Protein AF-A0A9P7UML4-F1 (afdb_monomer)

Mean predicted aligned error: 12.9 Å

Organism: NCBI:txid181124

pLDDT: mean 72.91, std 17.57, range [35.38, 96.38]

Foldseek 3Di:
DDDDDDDDDDDDDDDDDDDPDPPPPDDPPPPPPPPPPPPPPDPQDDLVVCLVVVPCPVRADVVCLVPPPVSVVSLLVSLVVLVVCVVVCVVPPDDAFWKKKFALDDDPPPDDPPPQDPLVVQRIWMKGFHAWDDDPAFTKTWIFTQDRHVRGDDPDPPPTQTKMKTWFASSNHDDPDPVPPPPDDDPPRCPPGSVNVQVVVQVVQVVCPPDDWHKNGWTWIAGPPPRDIIIITITGDD

Sequence (238 aa):
MALSFPRSVVNSSRAGIPQASAIARRPPNVFITPSLTTPSLSEPQTDQHIILTRKRHSDFNPHAIQNDHRHAGQFLRWKEWNLKNQSMLKTKMIKTGDILVAGAATDIAYTHTAQASTLLDSRIFKIQLLDPLDSPDCLGFRCRLISIGDTVLPHTPSATSKFIVKLYDDRFFPSPSLDQGSIWYKPGDNHSSAEDYIRSELVAYNQQQRGRSRCHGAFKFVLSRNGHWLNGLLVEEA

Solvent-accessible surface area (backbone atoms only — not comparable to full-atom values): 14955 Å² total; per-residue (Å²): 140,83,88,85,79,86,87,83,79,86,84,90,78,79,92,76,81,81,77,84,74,77,78,74,76,71,73,80,80,75,74,76,70,76,76,81,69,73,77,74,84,68,79,83,74,54,70,69,54,53,67,69,68,66,57,58,84,79,77,58,46,70,68,49,42,75,75,31,72,67,51,32,51,50,51,51,54,51,35,52,52,29,53,79,41,32,72,66,46,54,73,69,72,64,55,69,68,43,43,35,34,36,48,73,66,75,88,80,76,74,68,82,56,99,77,68,52,77,72,63,75,39,53,29,35,30,34,32,33,52,48,80,42,98,46,99,85,42,54,28,24,37,29,38,72,43,25,52,60,90,48,71,52,80,94,45,91,88,70,55,68,55,29,32,36,38,38,34,46,60,54,77,48,83,65,80,69,76,82,61,81,63,87,65,83,55,97,81,65,81,77,70,41,3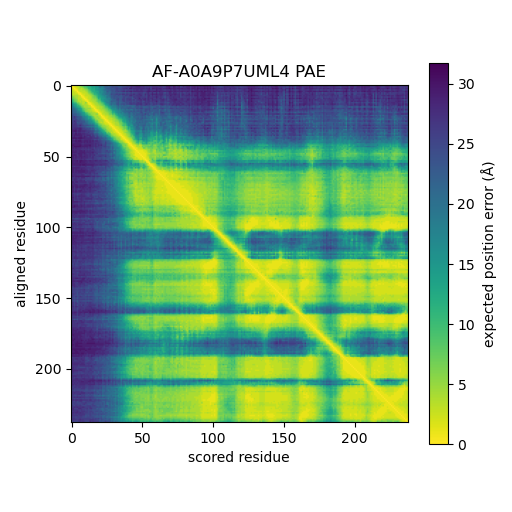6,64,53,52,50,52,55,50,52,50,54,54,68,72,45,81,77,94,60,55,50,69,76,47,78,43,45,30,29,32,70,91,78,66,50,76,35,37,30,38,40,28,42,61,116

Structure (mmCIF, N/CA/C/O backbone):
data_AF-A0A9P7UML4-F1
#
_entry.id   AF-A0A9P7UML4-F1
#
loop_
_atom_site.group_PDB
_atom_site.id
_atom_site.type_symbol
_atom_site.label_atom_id
_atom_site.label_alt_id
_atom_site.label_comp_id
_atom_site.label_asym_id
_atom_site.label_entity_id
_atom_site.label_seq_id
_atom_site.pdbx_PDB_ins_code
_atom_site.Cartn_x
_atom_site.Cartn_y
_atom_site.Cartn_z
_atom_site.occupancy
_atom_site.B_iso_or_equiv
_atom_site.auth_seq_id
_atom_site.auth_comp_id
_atom_site.auth_asym_id
_atom_site.auth_atom_id
_atom_site.pdbx_PDB_model_num
ATOM 1 N N . MET A 1 1 ? -3.414 -13.534 69.263 1.00 44.75 1 MET A N 1
ATOM 2 C CA . MET A 1 1 ? -4.614 -14.086 68.599 1.00 44.75 1 MET A CA 1
ATOM 3 C C . MET A 1 1 ? -4.143 -15.043 67.521 1.00 44.75 1 MET A C 1
ATOM 5 O O . MET A 1 1 ? -3.580 -14.591 66.535 1.00 44.75 1 MET A O 1
ATOM 9 N N . ALA A 1 2 ? -4.261 -16.346 67.765 1.00 37.59 2 ALA A N 1
ATOM 10 C CA . ALA A 1 2 ? -3.847 -17.399 66.843 1.00 37.59 2 ALA A CA 1
ATOM 11 C C . ALA A 1 2 ? -5.110 -18.077 66.304 1.00 37.59 2 ALA A C 1
ATOM 13 O O . ALA A 1 2 ? -5.927 -18.551 67.091 1.00 37.59 2 ALA A O 1
ATOM 14 N N . LEU A 1 3 ? -5.292 -18.067 64.983 1.00 48.06 3 LEU A N 1
ATOM 15 C CA . LEU A 1 3 ? -6.421 -18.714 64.319 1.00 48.06 3 LEU A CA 1
ATOM 16 C C . LEU A 1 3 ? -5.974 -20.079 63.797 1.00 48.06 3 LEU A C 1
ATOM 18 O O . LEU A 1 3 ? -5.133 -20.179 62.905 1.00 48.06 3 LEU A O 1
ATOM 22 N N . SER A 1 4 ? -6.535 -21.127 64.393 1.00 44.25 4 SER A N 1
ATOM 23 C CA . SER A 1 4 ? -6.429 -22.510 63.942 1.00 44.25 4 SER A CA 1
ATOM 24 C C . SER A 1 4 ? -7.482 -22.796 62.868 1.00 44.25 4 SER A C 1
ATOM 26 O O . SER A 1 4 ? -8.647 -22.442 63.051 1.00 44.25 4 SER A O 1
ATOM 28 N N . PHE A 1 5 ? -7.105 -23.504 61.807 1.00 49.72 5 PHE A N 1
ATOM 29 C CA . PHE A 1 5 ? -8.026 -24.035 60.797 1.00 49.72 5 PHE A CA 1
ATOM 30 C C . PHE A 1 5 ? -8.104 -25.564 60.911 1.00 49.72 5 PHE A C 1
ATOM 32 O O . PHE A 1 5 ? -7.061 -26.202 61.091 1.00 49.72 5 PHE A O 1
ATOM 39 N N . PRO A 1 6 ? -9.292 -26.182 60.778 1.00 63.69 6 PRO A N 1
ATOM 40 C CA . PRO A 1 6 ? -9.405 -27.631 60.766 1.00 63.69 6 PRO A CA 1
ATOM 41 C C . PRO A 1 6 ? -9.082 -28.207 59.381 1.00 63.69 6 PRO A C 1
ATOM 43 O O . PRO A 1 6 ? -9.516 -27.705 58.343 1.00 63.69 6 PRO A O 1
ATOM 46 N N . ARG A 1 7 ? -8.329 -29.311 59.391 1.00 51.59 7 ARG A N 1
ATOM 47 C CA . ARG A 1 7 ? -8.132 -30.219 58.256 1.00 51.59 7 ARG A CA 1
ATOM 48 C C . ARG A 1 7 ? -9.438 -30.960 57.967 1.00 51.59 7 ARG A C 1
ATOM 50 O O . ARG A 1 7 ? -9.978 -31.595 58.867 1.00 51.59 7 ARG A O 1
ATOM 57 N N . SER A 1 8 ? -9.885 -30.938 56.712 1.00 51.12 8 SER A N 1
ATOM 58 C CA . SER A 1 8 ? -10.915 -31.853 56.214 1.00 51.12 8 SER A CA 1
ATOM 59 C C . SER A 1 8 ? -10.280 -32.982 55.406 1.00 51.12 8 SER A C 1
ATOM 61 O O . SER A 1 8 ? -9.333 -32.781 54.644 1.00 51.12 8 SER A O 1
ATOM 63 N N . VAL A 1 9 ? -10.801 -34.177 55.655 1.00 53.94 9 VAL A N 1
ATOM 64 C CA . VAL A 1 9 ? -10.328 -35.489 55.229 1.00 53.94 9 VAL A CA 1
ATOM 65 C C . VAL A 1 9 ? -11.042 -35.900 53.939 1.00 53.94 9 VAL A C 1
ATOM 67 O O . VAL A 1 9 ? -12.253 -35.765 53.821 1.00 53.94 9 VAL A O 1
ATOM 70 N N . VAL A 1 10 ? -10.235 -36.392 52.996 1.00 53.31 10 VAL A N 1
ATOM 71 C CA . VAL A 1 10 ? -10.467 -37.439 51.983 1.00 53.31 10 VAL A CA 1
ATOM 72 C C . VAL A 1 10 ? -11.918 -37.754 51.594 1.00 53.31 10 VAL A C 1
ATOM 74 O O . VAL A 1 10 ? -12.676 -38.310 52.379 1.00 53.31 10 VAL A O 1
ATOM 77 N N . ASN A 1 11 ? -12.204 -37.637 50.294 1.00 43.88 11 ASN A N 1
ATOM 78 C CA . ASN A 1 11 ? -13.029 -38.632 49.612 1.00 43.88 11 ASN A CA 1
ATOM 79 C C . ASN A 1 11 ? -12.391 -39.024 48.275 1.00 43.88 11 ASN A C 1
ATOM 81 O O . ASN A 1 11 ? -12.415 -38.283 47.296 1.00 43.88 11 ASN A O 1
ATOM 85 N N . SER A 1 12 ? -11.798 -40.220 48.274 1.00 51.25 12 SER A N 1
ATOM 86 C CA . SER A 1 12 ? -11.455 -40.970 47.071 1.00 51.25 12 SER A CA 1
ATOM 87 C C . SER A 1 12 ? -12.729 -41.595 46.522 1.00 51.25 12 SER A C 1
ATOM 89 O O . SER A 1 12 ? -13.403 -42.352 47.218 1.00 51.25 12 SER A O 1
ATOM 91 N N . SER A 1 13 ? -13.066 -41.311 45.270 1.00 50.41 13 SER A N 1
ATOM 92 C CA . SER A 1 13 ? -14.113 -42.039 44.559 1.00 50.41 13 SER A CA 1
ATOM 93 C C . SER A 1 13 ? -13.718 -42.260 43.105 1.00 50.41 13 SER A C 1
ATOM 95 O O . SER A 1 13 ? -13.841 -41.390 42.256 1.00 50.41 13 SER A O 1
ATOM 97 N N . ARG A 1 14 ? -13.264 -43.499 42.900 1.00 49.06 14 ARG A N 1
ATOM 98 C CA . ARG A 1 14 ? -13.671 -44.428 41.843 1.00 49.06 14 ARG A CA 1
ATOM 99 C C . ARG A 1 14 ? -13.289 -44.085 40.398 1.00 49.06 14 ARG A C 1
ATOM 101 O O . ARG A 1 14 ? -13.894 -43.262 39.724 1.00 49.06 14 ARG A O 1
ATOM 108 N N . ALA A 1 15 ? -12.327 -44.879 39.932 1.00 50.97 15 ALA A N 1
ATOM 109 C CA . ALA A 1 15 ? -11.961 -45.110 38.547 1.00 50.97 15 ALA A CA 1
ATOM 110 C C . ALA A 1 15 ? -13.190 -45.333 37.645 1.00 50.97 15 ALA A C 1
ATOM 112 O O . ALA A 1 15 ? -13.907 -46.326 37.781 1.00 50.97 15 ALA A O 1
ATOM 113 N N . GLY A 1 16 ? -13.391 -44.405 36.710 1.00 50.03 16 GLY A N 1
ATOM 114 C CA . GLY A 1 16 ? -14.195 -44.596 35.512 1.00 50.03 16 GLY A CA 1
ATOM 115 C C . GLY A 1 16 ? -13.287 -45.056 34.376 1.00 50.03 16 GLY A C 1
ATOM 116 O O . GLY A 1 16 ? -12.333 -44.372 34.016 1.00 50.03 16 GLY A O 1
ATOM 117 N N . ILE A 1 17 ? -13.574 -46.242 33.855 1.00 58.00 17 ILE A N 1
ATOM 118 C CA . ILE A 1 17 ? -12.939 -46.851 32.686 1.00 58.00 17 ILE A CA 1
ATOM 119 C C . ILE A 1 17 ? -13.136 -45.914 31.478 1.00 58.00 17 ILE A C 1
ATOM 121 O O . ILE A 1 17 ? -14.282 -45.560 31.194 1.00 58.00 17 ILE A O 1
ATOM 125 N N . PRO A 1 18 ? -12.084 -45.515 30.741 1.00 56.22 18 PRO A N 1
ATOM 126 C CA . PRO A 1 18 ? -12.272 -44.795 29.490 1.00 56.22 18 PRO A CA 1
ATOM 127 C C . PRO A 1 18 ? -12.901 -45.737 28.457 1.00 56.22 18 PRO A C 1
ATOM 129 O O . PRO A 1 18 ? -12.317 -46.756 28.086 1.00 56.22 18 PRO A O 1
ATOM 132 N N . GLN A 1 19 ? -14.108 -45.401 27.997 1.00 50.47 19 GLN A N 1
ATOM 133 C CA . GLN A 1 19 ? -14.689 -46.006 26.802 1.00 50.47 19 GLN A CA 1
ATOM 134 C C . GLN A 1 19 ? -13.743 -45.771 25.623 1.00 50.47 19 GLN A C 1
ATOM 136 O O . GLN A 1 19 ? -13.345 -44.641 25.338 1.00 50.47 19 GLN A O 1
ATOM 141 N N . ALA A 1 20 ? -13.388 -46.860 24.945 1.00 48.69 20 ALA A N 1
ATOM 142 C CA . ALA A 1 20 ? -12.654 -46.846 23.696 1.00 48.69 20 ALA A CA 1
ATOM 143 C C . ALA A 1 20 ? -13.502 -46.152 22.620 1.00 48.69 20 ALA A C 1
ATOM 145 O O . ALA A 1 20 ? -14.348 -46.769 21.973 1.00 48.69 20 ALA A O 1
ATOM 146 N N . SER A 1 21 ? -13.280 -44.852 22.444 1.00 53.59 21 SER A N 1
ATOM 147 C CA . SER A 1 21 ? -13.774 -44.106 21.294 1.00 53.59 21 SER A CA 1
ATOM 148 C C . SER A 1 21 ? -13.212 -44.746 20.031 1.00 53.59 21 SER A C 1
ATOM 150 O O . SER A 1 21 ? -11.996 -44.817 19.843 1.00 53.59 21 SER A O 1
ATOM 152 N N . ALA A 1 22 ? -14.110 -45.231 19.178 1.00 48.84 22 ALA A N 1
ATOM 153 C CA . ALA A 1 22 ? -13.788 -45.751 17.864 1.00 48.84 22 ALA A CA 1
ATOM 154 C C . ALA A 1 22 ? -12.895 -44.748 17.120 1.00 48.84 22 ALA A C 1
ATOM 156 O O . ALA A 1 22 ? -13.298 -43.618 16.835 1.00 48.84 22 ALA A O 1
ATOM 157 N N . ILE A 1 23 ? -11.667 -45.171 16.820 1.00 47.94 23 ILE A N 1
ATOM 158 C CA . ILE A 1 23 ? -10.750 -44.454 15.940 1.00 47.94 23 ILE A CA 1
ATOM 159 C C . ILE A 1 23 ? -11.391 -44.489 14.553 1.00 47.94 23 ILE A C 1
ATOM 161 O O . ILE A 1 23 ? -11.212 -45.437 13.787 1.00 47.94 23 ILE A O 1
ATOM 165 N N . ALA A 1 24 ? -12.185 -43.464 14.248 1.00 53.28 24 ALA A N 1
ATOM 166 C CA . ALA A 1 24 ? -12.602 -43.164 12.895 1.00 53.28 24 ALA A CA 1
ATOM 167 C C . ALA A 1 24 ? -11.321 -42.950 12.086 1.00 53.28 24 ALA A C 1
ATOM 169 O O . ALA A 1 24 ? -10.637 -41.933 12.225 1.00 53.28 24 ALA A O 1
ATOM 170 N N . ARG A 1 25 ? -10.950 -43.961 11.294 1.00 51.25 25 ARG A N 1
ATOM 171 C CA . ARG A 1 25 ? -9.865 -43.873 10.321 1.00 51.25 25 ARG A CA 1
ATOM 172 C C . ARG A 1 25 ? -10.206 -42.710 9.398 1.00 51.25 25 ARG A C 1
ATOM 174 O O . ARG A 1 25 ? -11.082 -42.836 8.546 1.00 51.25 25 ARG A O 1
ATOM 181 N N . ARG A 1 26 ? -9.554 -41.562 9.607 1.00 50.09 26 ARG A N 1
ATOM 182 C CA . ARG A 1 26 ? -9.590 -40.465 8.642 1.00 50.09 26 ARG A CA 1
ATOM 183 C C . ARG A 1 26 ? -9.181 -41.056 7.289 1.00 50.09 26 ARG A C 1
ATOM 185 O O . ARG A 1 26 ? -8.180 -41.780 7.253 1.00 50.09 26 ARG A O 1
ATOM 192 N N . PRO A 1 27 ? -9.930 -40.795 6.204 1.00 59.28 27 PRO A N 1
ATOM 193 C CA . PRO A 1 27 ? -9.449 -41.140 4.878 1.00 59.28 27 PRO A CA 1
ATOM 194 C C . PRO A 1 27 ? -8.063 -40.504 4.703 1.00 59.28 27 PRO A C 1
ATOM 196 O O . PRO A 1 27 ? -7.831 -39.415 5.244 1.00 59.28 27 PRO A O 1
ATOM 199 N N . PRO A 1 28 ? -7.119 -41.175 4.023 1.00 56.03 28 PRO A N 1
ATOM 200 C CA . PRO A 1 28 ? -5.837 -40.567 3.721 1.00 56.03 28 PRO A CA 1
ATOM 201 C C . PRO A 1 28 ? -6.122 -39.226 3.050 1.00 56.03 28 PRO A C 1
ATOM 203 O O . PRO A 1 28 ? -6.808 -39.175 2.029 1.00 56.03 28 PRO A O 1
ATOM 206 N N . ASN A 1 29 ? -5.644 -38.139 3.663 1.00 43.72 29 ASN A N 1
ATOM 207 C CA . ASN A 1 29 ? -5.569 -36.852 2.994 1.00 43.72 29 ASN A CA 1
ATOM 208 C C . ASN A 1 29 ? -4.682 -37.083 1.773 1.00 43.72 29 ASN A C 1
ATOM 210 O O . ASN A 1 29 ? -3.455 -37.078 1.875 1.00 43.72 29 ASN A O 1
ATOM 214 N N . VAL A 1 30 ? -5.311 -37.334 0.628 1.00 43.59 30 VAL A N 1
ATOM 215 C CA . VAL A 1 30 ? -4.681 -37.19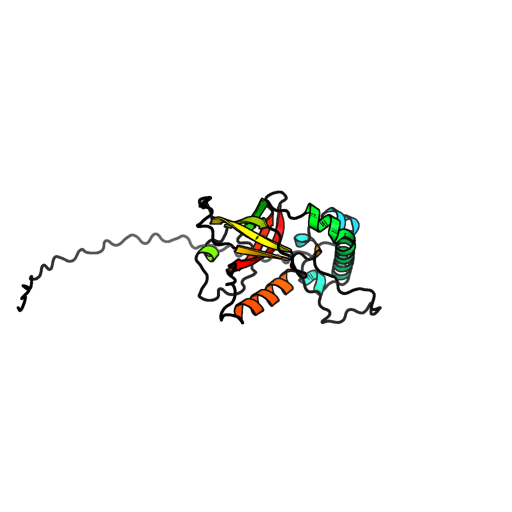0 -0.673 1.00 43.59 30 VAL A CA 1
ATOM 216 C C . VAL A 1 30 ? -4.439 -35.695 -0.794 1.00 43.59 30 VAL A C 1
ATOM 218 O O . VAL A 1 30 ? -5.295 -34.938 -1.244 1.00 43.59 30 VAL A O 1
ATOM 221 N N . PHE A 1 31 ? -3.294 -35.251 -0.278 1.00 40.69 31 PHE A N 1
ATOM 222 C CA . PHE A 1 31 ? -2.744 -33.962 -0.637 1.00 40.69 31 PHE A CA 1
ATOM 223 C C . PHE A 1 31 ? -2.482 -34.052 -2.134 1.00 40.69 31 PHE A C 1
ATOM 225 O O . PHE A 1 31 ? -1.473 -34.594 -2.574 1.00 40.69 31 PHE A O 1
ATOM 232 N N . ILE A 1 32 ? -3.449 -33.579 -2.919 1.00 38.34 32 ILE A N 1
ATOM 233 C CA . ILE A 1 32 ? -3.204 -33.167 -4.289 1.00 38.34 32 ILE A CA 1
ATOM 234 C C . ILE A 1 32 ? -2.232 -32.008 -4.134 1.00 38.34 32 ILE A C 1
ATOM 236 O O . ILE A 1 32 ? -2.639 -30.883 -3.854 1.00 38.34 32 ILE A O 1
ATOM 240 N N . THR A 1 33 ? -0.937 -32.304 -4.194 1.00 39.97 33 THR A N 1
ATOM 241 C CA . THR A 1 33 ? 0.094 -31.291 -4.353 1.00 39.97 33 THR A CA 1
ATOM 242 C C . THR A 1 33 ? -0.265 -30.593 -5.659 1.00 39.97 33 THR A C 1
ATOM 244 O O . THR A 1 33 ? -0.211 -31.253 -6.702 1.00 39.97 33 THR A O 1
ATOM 247 N N . PRO A 1 34 ? -0.717 -29.324 -5.651 1.00 38.31 34 PRO A N 1
ATOM 248 C CA . PRO A 1 34 ? -0.911 -28.619 -6.901 1.00 38.31 34 PRO A CA 1
ATOM 249 C C . PRO A 1 34 ? 0.448 -28.637 -7.588 1.00 38.31 34 PRO A C 1
ATOM 251 O O . PRO A 1 34 ? 1.437 -28.149 -7.038 1.00 38.31 34 PRO A O 1
ATOM 254 N N . SER A 1 35 ? 0.521 -29.288 -8.746 1.00 35.38 35 SER A N 1
ATOM 255 C CA . SER A 1 35 ? 1.695 -29.218 -9.595 1.00 35.38 35 SER A CA 1
ATOM 256 C C . SER A 1 35 ? 1.956 -27.737 -9.830 1.00 35.38 35 SER A C 1
ATOM 258 O O . SER A 1 35 ? 1.126 -27.059 -10.446 1.00 35.38 35 SER A O 1
ATOM 260 N N . LEU A 1 36 ? 3.061 -27.237 -9.264 1.00 39.16 36 LEU A N 1
ATOM 261 C CA . LEU A 1 36 ? 3.606 -25.903 -9.490 1.00 39.16 36 LEU A CA 1
ATOM 262 C C . LEU A 1 36 ? 3.910 -25.808 -10.982 1.00 39.16 36 LEU A C 1
ATOM 264 O O . LEU A 1 36 ? 5.010 -26.089 -11.443 1.00 39.16 36 LEU A O 1
ATOM 268 N N . THR A 1 37 ? 2.868 -25.511 -11.746 1.00 40.16 37 THR A N 1
ATOM 269 C CA . THR A 1 37 ? 2.960 -25.285 -13.174 1.00 40.16 37 THR A CA 1
ATOM 270 C C . THR A 1 37 ? 3.648 -23.944 -13.259 1.00 40.16 37 THR A C 1
ATOM 272 O O . THR A 1 37 ? 3.060 -22.932 -12.873 1.00 40.16 37 THR A O 1
ATOM 275 N N . THR A 1 38 ? 4.926 -23.953 -13.632 1.00 47.81 38 THR A N 1
ATOM 276 C CA . THR A 1 38 ? 5.699 -22.732 -13.825 1.00 47.81 38 THR A CA 1
ATOM 277 C C . THR A 1 38 ? 4.851 -21.821 -14.707 1.00 47.81 38 THR A C 1
ATOM 279 O O . THR A 1 38 ? 4.495 -22.252 -15.808 1.00 47.81 38 THR A O 1
ATOM 282 N N . PRO A 1 39 ? 4.429 -20.635 -14.231 1.00 51.19 39 PRO A N 1
ATOM 283 C CA . PRO A 1 39 ? 3.584 -19.767 -15.031 1.00 51.19 39 PRO A CA 1
ATOM 284 C C . PRO A 1 39 ? 4.347 -19.489 -16.321 1.00 51.19 39 PRO A C 1
ATOM 286 O O . PRO A 1 39 ? 5.453 -18.946 -16.277 1.00 51.19 39 PRO A O 1
ATOM 289 N N . SER A 1 40 ? 3.812 -19.948 -17.457 1.00 53.81 40 SER A N 1
ATOM 290 C CA . SER A 1 40 ? 4.432 -19.678 -18.748 1.00 53.81 40 SER A CA 1
ATOM 291 C C . SER A 1 40 ? 4.538 -18.165 -18.868 1.00 53.81 40 SER A C 1
ATOM 293 O O . SER A 1 40 ? 3.510 -17.492 -18.749 1.00 53.81 40 SER A O 1
ATOM 295 N N . LEU A 1 41 ? 5.749 -17.630 -19.049 1.00 61.28 41 LEU A N 1
ATOM 296 C CA . LEU A 1 41 ? 5.919 -16.206 -19.319 1.00 61.28 41 LEU A 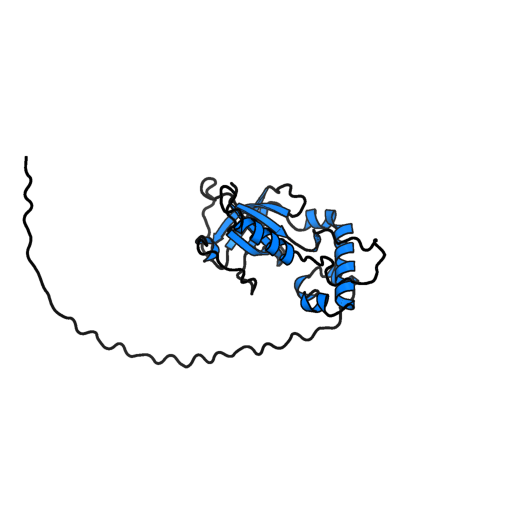CA 1
ATOM 297 C C . LEU A 1 41 ? 5.117 -15.889 -20.583 1.00 61.28 41 LEU A C 1
ATOM 299 O O . LEU A 1 41 ? 5.505 -16.281 -21.682 1.00 61.28 41 LEU A O 1
ATOM 303 N N . SER A 1 42 ? 3.970 -15.237 -20.417 1.00 66.12 42 SER A N 1
ATOM 304 C CA . SER A 1 42 ? 3.210 -14.689 -21.531 1.00 66.12 42 SER A CA 1
ATOM 305 C C . SER A 1 42 ? 4.067 -13.654 -22.253 1.00 66.12 42 SER A C 1
ATOM 307 O O . SER A 1 42 ? 4.917 -13.010 -21.634 1.00 66.12 42 SER A O 1
ATOM 309 N N . GLU A 1 43 ? 3.843 -13.480 -23.555 1.00 71.19 43 GLU A N 1
ATOM 310 C CA . GLU A 1 43 ? 4.509 -12.408 -24.290 1.00 71.19 43 GLU A CA 1
ATOM 311 C C . GLU A 1 43 ? 4.267 -11.044 -23.616 1.00 71.19 43 GLU A C 1
ATOM 313 O O . GLU A 1 43 ? 3.165 -10.803 -23.104 1.00 71.19 43 GLU A O 1
ATOM 318 N N . PRO A 1 44 ? 5.274 -10.148 -23.610 1.00 66.31 44 PRO A N 1
ATOM 319 C CA . PRO A 1 44 ? 5.127 -8.827 -23.020 1.00 66.31 44 PRO A CA 1
ATOM 320 C C . PRO A 1 44 ? 3.982 -8.068 -23.704 1.00 66.31 44 PRO A C 1
ATOM 322 O O . PRO A 1 44 ? 3.969 -7.911 -24.926 1.00 66.31 44 PRO A O 1
ATOM 325 N N . GLN A 1 45 ? 3.023 -7.572 -22.923 1.00 74.25 45 GLN A N 1
ATOM 326 C CA . GLN A 1 45 ? 1.930 -6.747 -23.443 1.00 74.25 45 GLN A CA 1
ATOM 327 C C . GLN A 1 45 ? 2.458 -5.406 -23.970 1.00 74.25 45 GLN A C 1
ATOM 329 O O . GLN A 1 45 ? 3.554 -4.981 -23.623 1.00 74.25 45 GLN A O 1
ATOM 334 N N . THR A 1 46 ? 1.691 -4.692 -24.795 1.00 81.25 46 THR A N 1
ATOM 335 C CA . THR A 1 46 ? 2.116 -3.360 -25.256 1.00 81.25 46 THR A CA 1
ATOM 336 C C . THR A 1 46 ? 2.119 -2.348 -24.107 1.00 81.25 46 THR A C 1
ATOM 338 O O . THR A 1 46 ? 1.269 -2.402 -23.216 1.00 81.25 46 THR A O 1
ATOM 341 N N . ASP A 1 47 ? 3.025 -1.365 -24.154 1.00 76.06 47 ASP A N 1
ATOM 342 C CA . ASP A 1 47 ? 3.119 -0.309 -23.133 1.00 76.06 47 ASP A CA 1
ATOM 343 C C . ASP A 1 47 ? 1.775 0.401 -22.914 1.00 76.06 47 ASP A C 1
ATOM 345 O O . ASP A 1 47 ? 1.375 0.676 -21.784 1.00 76.06 47 ASP A O 1
ATOM 349 N N . GLN A 1 48 ? 1.040 0.660 -23.999 1.00 77.94 48 GLN A N 1
ATOM 350 C CA . GLN A 1 48 ? -0.267 1.307 -23.937 1.00 77.94 48 GLN A CA 1
ATOM 351 C C . GLN A 1 48 ? -1.289 0.451 -23.187 1.00 77.94 48 GLN A C 1
ATOM 353 O O . GLN A 1 48 ? -2.067 0.988 -22.401 1.00 77.94 48 GLN A O 1
ATOM 358 N N . HIS A 1 49 ? -1.268 -0.869 -23.378 1.00 79.75 49 HIS A N 1
ATOM 359 C CA . HIS A 1 49 ? -2.132 -1.773 -22.631 1.00 79.75 49 HIS A CA 1
ATOM 360 C C . HIS A 1 49 ? -1.794 -1.742 -21.137 1.00 79.75 49 HIS A C 1
ATOM 362 O O . HIS A 1 49 ? -2.687 -1.519 -20.327 1.00 79.75 49 HIS A O 1
ATOM 368 N N . ILE A 1 50 ? -0.513 -1.847 -20.777 1.00 76.00 50 ILE A N 1
ATOM 369 C CA . ILE A 1 50 ? -0.037 -1.810 -19.384 1.00 76.00 50 ILE A CA 1
ATOM 370 C C . ILE A 1 50 ? -0.421 -0.489 -18.690 1.00 76.00 50 ILE A C 1
ATOM 372 O O . ILE A 1 50 ? -0.890 -0.466 -17.546 1.00 76.00 50 ILE A O 1
ATOM 376 N N . ILE A 1 51 ? -0.252 0.640 -19.386 1.00 75.56 51 ILE A N 1
ATOM 377 C CA . ILE A 1 51 ? -0.624 1.969 -18.879 1.00 75.56 51 ILE A CA 1
ATOM 378 C C . ILE A 1 51 ? -2.144 2.068 -18.651 1.00 75.56 51 ILE A C 1
ATOM 380 O O . ILE A 1 51 ? -2.588 2.680 -17.672 1.00 75.56 51 ILE A O 1
ATOM 384 N N . LEU A 1 52 ? -2.951 1.460 -19.527 1.00 74.50 52 LEU A N 1
ATOM 385 C CA . LEU A 1 52 ? -4.413 1.469 -19.430 1.00 74.50 52 LEU A CA 1
ATOM 386 C C . LEU A 1 52 ? -4.944 0.526 -18.344 1.00 74.50 52 LEU A C 1
ATOM 388 O O . LEU A 1 52 ? -5.827 0.927 -17.583 1.00 74.50 52 LEU A O 1
ATOM 392 N N . THR A 1 53 ? -4.424 -0.701 -18.248 1.00 70.38 53 THR A N 1
ATOM 393 C CA . THR A 1 53 ? -4.904 -1.710 -17.290 1.00 70.38 53 THR A CA 1
ATOM 394 C C . THR A 1 53 ? -4.504 -1.383 -15.863 1.00 70.38 53 THR A C 1
ATOM 396 O O . THR A 1 53 ? -5.276 -1.654 -14.942 1.00 70.38 53 THR A O 1
ATOM 399 N N . ARG A 1 54 ? -3.325 -0.776 -15.662 1.00 65.25 54 ARG A N 1
ATOM 400 C CA . ARG A 1 54 ? -2.795 -0.385 -14.344 1.00 65.25 54 ARG A CA 1
ATOM 401 C C . ARG A 1 54 ? -2.670 -1.562 -13.359 1.00 65.25 54 ARG A C 1
ATOM 403 O O . ARG A 1 54 ? -2.602 -1.331 -12.148 1.00 65.25 54 ARG A O 1
ATOM 410 N N . LYS A 1 55 ? -2.638 -2.812 -13.843 1.00 65.38 55 LYS A N 1
ATOM 411 C CA . LYS A 1 55 ? -2.613 -4.036 -13.023 1.00 65.38 55 LYS A CA 1
ATOM 412 C C . LYS A 1 55 ? -1.188 -4.571 -12.856 1.00 65.38 55 LYS A C 1
ATOM 414 O O . LYS A 1 55 ? -0.799 -5.583 -13.414 1.00 65.38 55 LYS A O 1
ATOM 419 N N . ARG A 1 56 ? -0.427 -3.932 -11.966 1.00 61.81 56 ARG A N 1
ATOM 420 C CA . ARG A 1 56 ? 0.975 -4.286 -11.664 1.00 61.81 56 ARG A CA 1
ATOM 421 C C . ARG A 1 56 ? 1.219 -5.780 -11.385 1.00 61.81 56 ARG A C 1
ATOM 423 O O . ARG A 1 56 ? 2.228 -6.316 -11.819 1.00 61.81 56 ARG A O 1
ATOM 430 N N . HIS A 1 57 ? 0.336 -6.435 -10.625 1.00 54.56 57 HIS A N 1
ATOM 431 C CA . HIS A 1 57 ? 0.621 -7.764 -10.064 1.00 54.56 57 HIS A CA 1
ATOM 432 C C . HIS A 1 57 ? 0.574 -8.915 -11.074 1.00 54.56 57 HIS A C 1
ATOM 434 O O . HIS A 1 57 ? 1.154 -9.958 -10.794 1.00 54.56 57 HIS A O 1
ATOM 440 N N . SER A 1 58 ? -0.110 -8.747 -12.209 1.00 56.91 58 SER A N 1
ATOM 441 C CA . SER A 1 58 ? -0.080 -9.728 -13.301 1.00 56.91 58 SER A CA 1
ATOM 442 C C . SER A 1 58 ? 1.043 -9.442 -14.289 1.00 56.91 58 SER A C 1
ATOM 444 O O . SER A 1 58 ? 1.634 -10.377 -14.819 1.00 56.91 58 SER A O 1
ATOM 446 N N . ASP A 1 59 ? 1.349 -8.162 -14.504 1.00 63.28 59 ASP A N 1
ATOM 447 C CA . ASP A 1 59 ? 2.118 -7.735 -15.674 1.00 63.28 59 ASP A CA 1
ATOM 448 C C . ASP A 1 59 ? 3.633 -7.677 -15.382 1.00 63.28 59 ASP A C 1
ATOM 450 O O . ASP A 1 59 ? 4.452 -7.795 -16.290 1.00 63.28 59 ASP A O 1
ATOM 454 N N . PHE A 1 60 ? 4.026 -7.544 -14.105 1.00 71.88 60 PHE A N 1
ATOM 455 C CA . PHE A 1 60 ? 5.420 -7.348 -13.690 1.00 71.88 60 PHE A CA 1
ATOM 456 C C . PHE A 1 60 ? 5.829 -8.280 -12.539 1.00 71.88 60 PHE A C 1
ATOM 458 O O . PHE A 1 60 ? 5.920 -7.877 -11.379 1.00 71.88 60 PHE A O 1
ATOM 465 N N . ASN A 1 61 ? 6.091 -9.548 -12.863 1.00 75.00 61 ASN A N 1
ATOM 466 C CA . ASN A 1 61 ? 6.677 -10.515 -11.928 1.00 75.00 61 ASN A CA 1
ATOM 467 C C . ASN A 1 61 ? 8.159 -10.160 -11.652 1.00 75.00 61 ASN A C 1
ATOM 469 O O . ASN A 1 61 ? 8.908 -10.025 -12.622 1.00 75.00 61 ASN A O 1
ATOM 473 N N . PRO A 1 62 ? 8.625 -10.076 -10.384 1.00 74.00 62 PRO A N 1
ATOM 474 C CA . PRO A 1 62 ? 10.033 -9.819 -10.058 1.00 74.00 62 PRO A CA 1
ATOM 475 C C . PRO A 1 62 ? 11.022 -10.712 -10.814 1.00 74.00 62 PRO A C 1
ATOM 477 O O . PRO A 1 62 ? 12.033 -10.226 -11.314 1.00 74.00 62 PRO A O 1
ATOM 480 N N . HIS A 1 63 ? 10.703 -11.998 -10.977 1.00 75.38 63 HIS A N 1
ATOM 481 C CA . HIS A 1 63 ? 11.537 -12.925 -11.739 1.00 75.38 63 HIS A CA 1
ATOM 482 C C . HIS A 1 63 ? 11.622 -12.542 -13.225 1.00 75.38 63 HIS A C 1
ATOM 484 O O . HIS A 1 63 ? 12.688 -12.643 -13.826 1.00 75.38 63 HIS A O 1
ATOM 490 N N . ALA A 1 64 ? 10.518 -12.093 -13.830 1.00 76.50 64 ALA A N 1
ATOM 491 C CA . ALA A 1 64 ? 10.505 -11.643 -15.222 1.00 76.50 64 ALA A CA 1
ATOM 492 C C . ALA A 1 64 ? 11.279 -10.327 -15.391 1.00 76.50 64 ALA A C 1
ATOM 494 O O . ALA A 1 64 ? 12.029 -10.185 -16.348 1.00 76.50 64 ALA A O 1
ATOM 495 N N . ILE A 1 65 ? 11.169 -9.400 -14.433 1.00 77.69 65 ILE A N 1
ATOM 496 C CA . ILE A 1 65 ? 11.948 -8.152 -14.429 1.00 77.69 65 ILE A CA 1
ATOM 497 C C . ILE A 1 65 ? 13.452 -8.447 -14.332 1.00 77.69 65 ILE A C 1
ATOM 499 O O . ILE A 1 65 ? 14.244 -7.806 -15.013 1.00 77.69 65 ILE A O 1
ATOM 503 N N . GLN A 1 66 ? 13.855 -9.410 -13.498 1.00 78.56 66 GLN A N 1
ATOM 504 C CA . GLN A 1 66 ? 15.269 -9.744 -13.297 1.00 78.56 66 GLN A CA 1
ATOM 505 C C . GLN A 1 66 ? 15.891 -10.491 -14.481 1.00 78.56 66 GLN A C 1
ATOM 507 O O . GLN A 1 66 ? 17.075 -10.309 -14.747 1.00 78.56 66 GLN A O 1
ATOM 512 N N . ASN A 1 67 ? 15.111 -11.322 -15.179 1.00 76.88 67 ASN A N 1
ATOM 513 C CA . ASN A 1 67 ? 15.641 -12.248 -16.183 1.00 76.88 67 ASN A CA 1
ATOM 514 C C . ASN A 1 67 ? 15.253 -11.913 -17.638 1.00 76.88 67 ASN A C 1
ATOM 516 O O . ASN A 1 67 ? 15.791 -12.533 -18.551 1.00 76.88 67 ASN A O 1
ATOM 520 N N . ASP A 1 68 ? 14.348 -10.958 -17.890 1.00 79.75 68 ASP A N 1
ATOM 521 C CA . ASP A 1 68 ? 13.977 -10.514 -19.243 1.00 79.75 68 ASP A CA 1
ATOM 522 C C . ASP A 1 68 ? 14.078 -8.986 -19.380 1.00 79.75 68 ASP A C 1
ATOM 524 O O . ASP A 1 68 ? 13.258 -8.219 -18.864 1.00 79.75 68 ASP A O 1
ATOM 528 N N . HIS A 1 69 ? 15.064 -8.535 -20.161 1.00 80.06 69 HIS A N 1
ATOM 529 C CA . HIS A 1 69 ? 15.307 -7.118 -20.437 1.00 80.06 69 HIS A CA 1
ATOM 530 C C . HIS A 1 69 ? 14.097 -6.389 -21.042 1.00 80.06 69 HIS A C 1
ATOM 532 O O . HIS A 1 69 ? 13.941 -5.184 -20.828 1.00 80.06 69 HIS A O 1
ATOM 538 N N . ARG A 1 70 ? 13.216 -7.083 -21.776 1.00 80.94 70 ARG A N 1
ATOM 539 C CA . ARG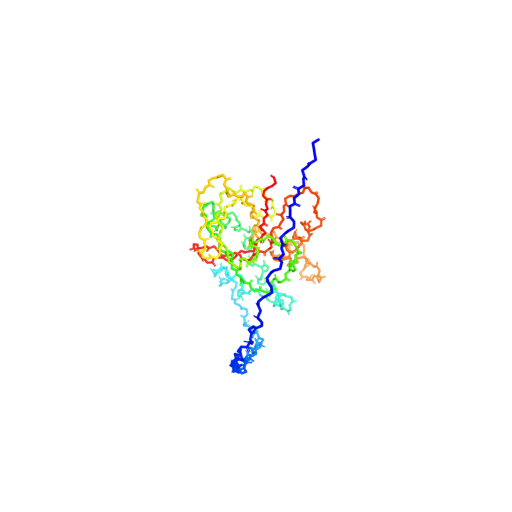 A 1 70 ? 12.005 -6.473 -22.349 1.00 80.94 70 ARG A CA 1
ATOM 540 C C . ARG A 1 70 ? 11.002 -6.131 -21.253 1.00 80.94 70 ARG A C 1
ATOM 542 O O . ARG A 1 70 ? 10.508 -5.005 -21.224 1.00 80.94 70 ARG A O 1
ATOM 549 N N . HIS A 1 71 ? 10.766 -7.062 -20.328 1.00 80.12 71 HIS A N 1
ATOM 550 C CA . HIS A 1 71 ? 9.903 -6.848 -19.165 1.00 80.12 71 HIS A CA 1
ATOM 551 C C . HIS A 1 71 ? 10.470 -5.758 -18.246 1.00 80.12 71 HIS A C 1
ATOM 553 O O . HIS A 1 71 ? 9.729 -4.877 -17.807 1.00 80.12 71 HIS A O 1
ATOM 559 N N . ALA A 1 72 ? 11.789 -5.747 -18.026 1.00 80.12 72 ALA A N 1
ATOM 560 C CA . ALA A 1 72 ? 12.458 -4.679 -17.285 1.00 80.12 72 ALA A CA 1
ATOM 561 C C . ALA A 1 72 ? 12.258 -3.304 -17.948 1.00 80.12 72 ALA A C 1
ATOM 563 O O . ALA A 1 72 ? 11.858 -2.344 -17.289 1.00 80.12 72 ALA A O 1
ATOM 564 N N . GLY A 1 73 ? 12.467 -3.206 -19.265 1.00 80.31 73 GLY A N 1
ATOM 565 C CA . GLY A 1 73 ? 12.267 -1.965 -20.015 1.00 80.31 73 GLY A CA 1
ATOM 566 C C . GLY A 1 73 ? 10.821 -1.460 -19.968 1.00 80.31 73 GLY A C 1
ATOM 567 O O . GLY A 1 73 ? 10.592 -0.264 -19.793 1.00 80.31 73 GLY A O 1
ATOM 568 N N . GLN A 1 74 ? 9.840 -2.360 -20.077 1.00 81.88 74 GLN A N 1
ATOM 569 C CA . GLN A 1 74 ? 8.421 -2.018 -19.933 1.00 81.88 74 GLN A CA 1
ATOM 570 C C . GLN A 1 74 ? 8.086 -1.512 -18.532 1.00 81.88 74 GLN A C 1
ATOM 572 O O . GLN A 1 74 ? 7.399 -0.500 -18.390 1.00 81.88 74 GLN A O 1
ATOM 577 N N . PHE A 1 75 ? 8.609 -2.173 -17.499 1.00 81.81 75 PHE A N 1
ATOM 578 C CA . PHE A 1 75 ? 8.428 -1.754 -16.114 1.00 81.81 75 PHE A CA 1
ATOM 579 C C . PHE A 1 75 ? 8.986 -0.349 -15.868 1.00 81.81 75 PHE A C 1
ATOM 581 O O . PHE A 1 75 ? 8.317 0.476 -15.246 1.00 81.81 75 PHE A O 1
ATOM 588 N N . LEU A 1 76 ? 10.173 -0.047 -16.403 1.00 81.06 76 LEU A N 1
ATOM 589 C CA . LEU A 1 76 ? 10.802 1.270 -16.278 1.00 81.06 76 LEU A CA 1
ATOM 590 C C . LEU A 1 76 ? 9.987 2.365 -16.975 1.00 81.06 76 LEU A C 1
ATOM 592 O O . LEU A 1 76 ? 9.696 3.386 -16.353 1.00 81.06 76 LEU A O 1
ATOM 596 N N . ARG A 1 77 ? 9.536 2.141 -18.217 1.00 83.75 77 ARG A N 1
ATOM 597 C CA . ARG A 1 77 ? 8.677 3.104 -18.936 1.00 83.75 77 ARG A CA 1
ATOM 598 C C . ARG A 1 77 ? 7.337 3.315 -18.235 1.00 83.75 77 ARG A C 1
ATOM 600 O O . ARG A 1 77 ? 6.860 4.444 -18.127 1.00 83.75 77 ARG A O 1
ATOM 607 N N . TRP A 1 78 ? 6.744 2.246 -17.703 1.00 84.62 78 TRP A N 1
ATOM 608 C CA . TRP A 1 78 ? 5.545 2.341 -16.875 1.00 84.62 78 TRP A CA 1
ATOM 609 C C . TRP A 1 78 ? 5.803 3.149 -15.594 1.00 84.62 78 TRP A C 1
ATOM 611 O O . TRP A 1 78 ? 5.012 4.035 -15.265 1.00 84.62 78 TRP A O 1
ATOM 621 N N . LYS A 1 79 ? 6.913 2.910 -14.883 1.00 82.56 79 LYS A N 1
ATOM 622 C CA . LYS A 1 79 ? 7.305 3.699 -13.701 1.00 82.56 79 LYS A CA 1
ATOM 623 C C . LYS A 1 79 ? 7.486 5.175 -14.041 1.00 82.56 79 LYS A C 1
ATOM 625 O O . LYS A 1 79 ? 6.937 6.025 -13.344 1.00 82.56 79 LYS A O 1
ATOM 630 N N . GLU A 1 80 ? 8.188 5.482 -15.127 1.00 83.19 80 GLU A N 1
ATOM 631 C CA . GLU A 1 80 ? 8.392 6.853 -15.597 1.00 83.19 80 GLU A CA 1
ATOM 632 C C . GLU A 1 80 ? 7.057 7.546 -15.910 1.00 83.19 80 GLU A C 1
ATOM 634 O O . GLU A 1 80 ? 6.821 8.678 -15.480 1.00 83.19 80 GLU A O 1
ATOM 639 N N . TRP A 1 81 ? 6.141 6.851 -16.595 1.00 84.75 81 TRP A N 1
ATOM 640 C CA . TRP A 1 81 ? 4.797 7.365 -16.844 1.00 84.75 81 TRP A CA 1
ATOM 641 C C . TRP A 1 81 ? 4.051 7.652 -15.535 1.00 84.75 81 TRP A C 1
ATOM 643 O O . TRP A 1 81 ? 3.464 8.725 -15.393 1.00 84.75 81 TRP A O 1
ATOM 653 N N . ASN A 1 82 ? 4.096 6.747 -14.551 1.00 82.94 82 ASN A N 1
ATOM 654 C CA . ASN A 1 82 ? 3.449 6.976 -13.255 1.00 82.94 82 ASN A CA 1
ATOM 655 C C . ASN A 1 82 ? 4.055 8.161 -12.506 1.00 82.94 82 ASN A C 1
ATOM 657 O O . ASN A 1 82 ? 3.303 8.938 -11.925 1.00 82.94 82 ASN A O 1
ATOM 661 N N . LEU A 1 83 ? 5.376 8.336 -12.561 1.00 82.00 83 LEU A N 1
ATOM 662 C CA . LEU A 1 83 ? 6.061 9.463 -11.935 1.00 82.00 83 LEU A CA 1
ATOM 663 C C . LEU A 1 83 ? 5.601 10.796 -12.543 1.00 82.00 83 LEU A C 1
ATOM 665 O O . LEU A 1 83 ? 5.214 11.706 -11.812 1.00 82.00 83 LEU A O 1
ATOM 669 N N . LYS A 1 84 ? 5.523 10.879 -13.879 1.00 84.62 84 LYS A N 1
ATOM 670 C CA . LYS A 1 84 ? 4.983 12.053 -14.594 1.00 84.62 84 LYS A CA 1
ATOM 671 C C . LYS A 1 84 ? 3.514 12.334 -14.255 1.00 84.62 84 LYS A C 1
ATOM 673 O O . LYS A 1 84 ? 3.070 13.474 -14.330 1.00 84.62 84 LYS A O 1
ATOM 678 N N . ASN A 1 85 ? 2.763 11.306 -13.862 1.00 82.75 85 ASN A N 1
ATOM 679 C CA . ASN A 1 85 ? 1.334 11.379 -13.554 1.00 82.75 85 ASN A CA 1
ATOM 680 C C . ASN A 1 85 ? 1.028 11.262 -12.046 1.00 82.75 85 ASN A C 1
ATOM 682 O O . ASN A 1 85 ? -0.129 11.067 -11.659 1.00 82.75 85 ASN A O 1
ATOM 686 N N . GLN A 1 86 ? 2.038 11.379 -11.177 1.00 81.38 86 GLN A N 1
ATOM 687 C CA . GLN A 1 86 ? 1.932 11.005 -9.765 1.00 81.38 86 GLN A CA 1
ATOM 688 C C . GLN A 1 86 ? 0.893 11.845 -9.010 1.00 81.38 86 GLN A C 1
ATOM 690 O O . GLN A 1 86 ? 0.144 11.304 -8.199 1.00 81.38 86 GLN A O 1
ATOM 695 N N . SER A 1 87 ? 0.794 13.147 -9.295 1.00 77.06 87 SER A N 1
ATOM 696 C CA . SER A 1 87 ? -0.191 14.048 -8.674 1.00 77.06 87 SER A CA 1
ATOM 697 C C . SER A 1 87 ? -1.633 13.632 -8.989 1.00 77.06 87 SER A C 1
ATOM 699 O O . SER A 1 87 ? -2.488 13.566 -8.098 1.00 77.06 87 SER A O 1
ATOM 701 N N . MET A 1 88 ? -1.896 13.265 -10.247 1.00 79.88 88 MET A N 1
ATOM 702 C CA . MET A 1 88 ? -3.190 12.744 -10.684 1.00 79.88 88 MET A CA 1
ATOM 703 C C . MET A 1 88 ? -3.495 11.389 -10.034 1.00 79.88 88 MET A C 1
ATOM 705 O O . MET A 1 88 ? -4.641 11.127 -9.668 1.00 79.88 88 MET A O 1
ATOM 709 N N . LEU A 1 89 ? -2.493 10.516 -9.906 1.00 78.31 89 LEU A N 1
ATOM 710 C CA . LEU A 1 89 ? -2.669 9.190 -9.317 1.00 78.31 89 LEU A CA 1
ATOM 711 C C . LEU A 1 89 ? -2.905 9.284 -7.804 1.00 78.31 89 LEU A C 1
ATOM 713 O O . LEU A 1 89 ? -3.918 8.780 -7.327 1.00 78.31 89 LEU A O 1
ATOM 717 N N . LYS A 1 90 ? -2.054 9.991 -7.051 1.00 73.69 90 LYS A N 1
ATOM 718 C CA . LYS A 1 90 ? -2.172 10.122 -5.586 1.00 73.69 90 LYS A CA 1
ATOM 719 C C . LYS A 1 90 ? -3.558 10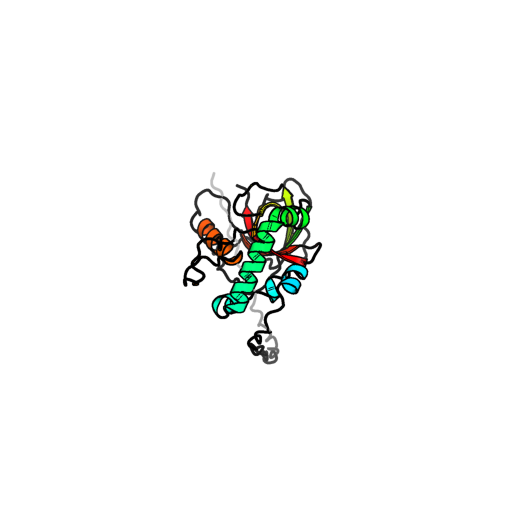.612 -5.163 1.00 73.69 90 LYS A C 1
ATOM 721 O O . LYS A 1 90 ? -4.204 9.978 -4.337 1.00 73.69 90 LYS A O 1
ATOM 726 N N . THR A 1 91 ? -4.059 11.672 -5.795 1.00 72.75 91 THR A N 1
ATOM 727 C CA . THR A 1 91 ? -5.365 12.270 -5.455 1.00 72.75 91 THR A CA 1
ATOM 728 C C . THR A 1 91 ? -6.566 11.393 -5.816 1.00 72.75 91 THR A C 1
ATOM 730 O O . THR A 1 91 ? -7.623 11.492 -5.188 1.00 72.75 91 THR A O 1
ATOM 733 N N . LYS A 1 92 ? -6.445 10.531 -6.832 1.00 79.38 92 LYS A N 1
ATOM 734 C CA . LYS A 1 92 ? -7.556 9.687 -7.301 1.00 79.38 92 LYS A CA 1
ATOM 735 C C . LYS A 1 92 ? -7.584 8.310 -6.651 1.00 79.38 92 LYS A C 1
ATOM 737 O O . LYS A 1 92 ? -8.651 7.701 -6.601 1.00 79.38 92 LYS A O 1
ATOM 742 N N . MET A 1 93 ? -6.440 7.809 -6.199 1.00 84.00 93 MET A N 1
ATOM 743 C CA . MET A 1 93 ? -6.297 6.401 -5.856 1.00 84.00 93 MET A CA 1
ATOM 744 C C . MET A 1 93 ? -6.703 6.057 -4.430 1.00 84.00 93 MET A C 1
ATOM 746 O O . MET A 1 93 ? -7.460 5.105 -4.253 1.00 84.00 93 MET A O 1
ATOM 750 N N . ILE A 1 94 ? -6.222 6.812 -3.444 1.00 90.94 94 ILE A N 1
ATOM 751 C CA . ILE A 1 94 ? -6.427 6.524 -2.022 1.00 90.94 94 ILE A CA 1
ATOM 752 C C . ILE A 1 94 ? -6.863 7.815 -1.340 1.00 90.94 94 ILE A C 1
ATOM 754 O O . ILE A 1 94 ? -6.243 8.858 -1.539 1.00 90.94 94 ILE A O 1
ATOM 758 N N . LYS A 1 95 ? -7.946 7.753 -0.567 1.00 93.25 95 LYS A N 1
ATOM 759 C CA . LYS A 1 95 ? -8.529 8.911 0.114 1.00 93.25 95 LYS A CA 1
ATOM 760 C C . LYS A 1 95 ? -8.872 8.582 1.562 1.00 93.25 95 LYS A C 1
ATOM 762 O O . LYS A 1 95 ? -9.144 7.433 1.904 1.00 93.25 95 LYS A O 1
ATOM 767 N N . THR A 1 96 ? -8.944 9.620 2.389 1.00 94.62 96 THR A N 1
ATOM 768 C CA . THR A 1 96 ? -9.618 9.564 3.690 1.00 94.62 96 THR A CA 1
ATOM 769 C C . THR A 1 96 ? -11.005 8.939 3.551 1.00 94.62 96 THR A C 1
ATOM 771 O O . THR A 1 96 ? -11.751 9.242 2.620 1.00 94.62 96 THR A O 1
ATOM 774 N N . GLY A 1 97 ? -11.340 8.050 4.480 1.00 95.19 97 GLY A N 1
ATOM 775 C CA . GLY A 1 97 ? -12.586 7.295 4.512 1.00 95.19 97 GLY A CA 1
ATOM 776 C C . GLY A 1 97 ? -12.541 5.971 3.751 1.00 95.19 97 GLY A C 1
ATOM 777 O O . GLY A 1 97 ? -13.414 5.133 3.993 1.00 95.19 97 GLY A O 1
ATOM 778 N N . ASP A 1 98 ? -11.541 5.745 2.890 1.00 96.38 98 ASP A N 1
ATOM 779 C CA . ASP A 1 98 ? -11.396 4.476 2.178 1.00 96.38 98 ASP A CA 1
ATOM 780 C C . ASP A 1 98 ? -11.152 3.309 3.155 1.00 96.38 98 ASP A C 1
ATOM 782 O O . ASP A 1 98 ? -10.522 3.460 4.204 1.00 96.38 98 ASP A O 1
ATOM 786 N N . ILE A 1 99 ? -11.656 2.125 2.791 1.00 96.31 99 ILE A N 1
ATOM 787 C CA . ILE A 1 99 ? -11.514 0.895 3.576 1.00 96.31 99 ILE A CA 1
ATOM 788 C C . ILE A 1 99 ? -10.518 -0.031 2.888 1.00 96.31 99 ILE A C 1
ATOM 790 O O . ILE A 1 99 ? -10.733 -0.452 1.744 1.00 96.31 99 ILE A O 1
ATOM 794 N N . LEU A 1 100 ? -9.470 -0.394 3.616 1.00 95.44 100 LEU A N 1
ATOM 795 C CA . LEU A 1 100 ? -8.511 -1.410 3.215 1.00 95.44 100 LEU A CA 1
ATOM 796 C C . LEU A 1 100 ? -8.861 -2.736 3.880 1.00 95.44 100 LEU A C 1
ATOM 798 O O . LEU A 1 100 ? -9.055 -2.803 5.094 1.00 95.44 100 LEU A O 1
ATOM 802 N N . VAL A 1 101 ? -8.911 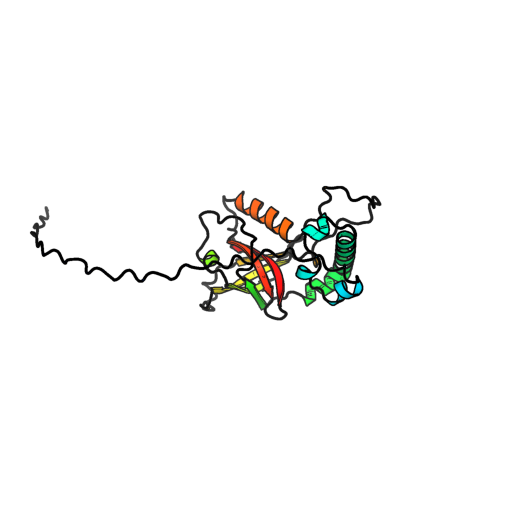-3.792 3.078 1.00 94.44 101 VAL A N 1
ATOM 803 C CA . VAL A 1 101 ? -9.020 -5.169 3.554 1.00 94.44 101 VAL A CA 1
ATOM 804 C C . VAL A 1 101 ? -7.628 -5.772 3.516 1.00 94.44 101 VAL A C 1
ATOM 806 O O . VAL A 1 101 ? -7.064 -5.947 2.438 1.00 94.44 101 VAL A O 1
ATOM 809 N N . ALA A 1 102 ? -7.064 -6.077 4.678 1.00 91.94 102 ALA A N 1
ATOM 810 C CA . ALA A 1 102 ? -5.922 -6.969 4.753 1.00 91.94 102 ALA A CA 1
ATOM 811 C C . ALA A 1 102 ? -6.440 -8.386 4.507 1.00 91.94 102 ALA A C 1
ATOM 813 O O . ALA A 1 102 ? -7.285 -8.881 5.254 1.00 91.94 102 ALA A O 1
ATOM 814 N N . GLY A 1 103 ? -5.984 -9.009 3.426 1.00 80.25 103 GLY A N 1
ATOM 815 C CA . GLY A 1 103 ? -6.246 -10.419 3.170 1.00 80.25 103 GLY A CA 1
ATOM 816 C C . GLY A 1 103 ? -5.067 -11.269 3.625 1.00 80.25 103 GLY A C 1
ATOM 817 O O . GLY A 1 103 ? -3.922 -10.818 3.574 1.00 80.25 103 GLY A O 1
ATOM 818 N N . ALA A 1 104 ? -5.329 -12.530 3.968 1.00 61.62 104 ALA A N 1
ATOM 819 C CA . ALA A 1 104 ? -4.290 -13.550 4.059 1.00 61.62 104 ALA A CA 1
ATOM 820 C C . ALA A 1 104 ? -3.837 -13.913 2.649 1.00 61.62 104 ALA A C 1
ATOM 822 O O . ALA A 1 104 ? -4.197 -14.951 2.105 1.00 61.62 104 ALA A O 1
ATOM 823 N N . ALA A 1 105 ? -3.100 -13.015 2.013 1.00 50.22 105 ALA A N 1
ATOM 824 C CA . ALA A 1 105 ? -2.560 -13.249 0.694 1.00 50.22 105 ALA A CA 1
ATOM 825 C C . ALA A 1 105 ? -1.056 -13.500 0.803 1.00 50.22 105 ALA A C 1
ATOM 827 O O . ALA A 1 105 ? -0.263 -12.567 0.880 1.00 50.22 105 ALA A O 1
ATOM 828 N N . THR A 1 106 ? -0.743 -14.800 0.766 1.00 47.06 106 THR A N 1
ATOM 829 C CA . THR A 1 106 ? 0.352 -15.432 0.008 1.00 47.06 106 THR A CA 1
ATOM 830 C C . THR A 1 106 ? 1.785 -14.996 0.323 1.00 47.06 106 THR A C 1
ATOM 832 O O . THR A 1 106 ? 2.205 -13.905 -0.046 1.00 47.06 106 THR A O 1
ATOM 835 N N . ASP A 1 107 ? 2.534 -15.925 0.924 1.00 46.69 107 ASP A N 1
ATOM 836 C CA . ASP A 1 107 ? 3.991 -16.138 0.838 1.00 46.69 107 ASP A CA 1
ATOM 837 C C . ASP A 1 107 ? 4.965 -15.007 1.161 1.00 46.69 107 ASP A C 1
ATOM 839 O O . ASP A 1 107 ? 6.174 -15.240 1.187 1.00 46.69 107 ASP A O 1
ATOM 843 N N . ILE A 1 108 ? 4.495 -13.830 1.565 1.00 49.97 108 ILE A N 1
ATOM 844 C CA . ILE A 1 108 ? 5.330 -12.883 2.305 1.00 49.97 108 ILE A CA 1
ATOM 845 C C . ILE A 1 108 ? 5.430 -13.392 3.756 1.00 49.97 108 ILE A C 1
ATOM 847 O O . ILE A 1 108 ? 4.975 -12.769 4.711 1.00 49.97 108 ILE A O 1
ATOM 851 N N . ALA A 1 109 ? 5.975 -14.598 3.916 1.00 41.50 109 ALA A N 1
ATOM 852 C CA . ALA A 1 109 ? 6.247 -15.247 5.187 1.00 41.50 109 ALA A CA 1
ATOM 853 C C . ALA A 1 109 ? 7.468 -14.587 5.842 1.00 41.50 109 ALA A C 1
ATOM 855 O O . ALA A 1 109 ? 8.499 -15.220 6.054 1.00 41.50 109 ALA A O 1
ATOM 856 N N . TYR A 1 110 ? 7.387 -13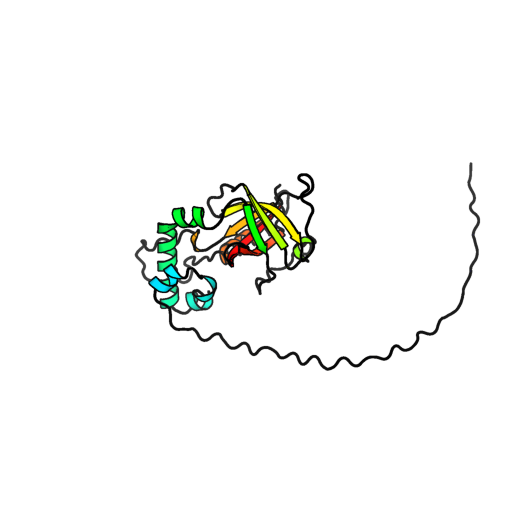.294 6.157 1.00 51.09 110 TYR A N 1
ATOM 857 C CA . TYR A 1 110 ? 8.402 -12.655 6.985 1.00 51.09 110 TYR A CA 1
ATOM 858 C C . TYR A 1 110 ? 8.016 -12.844 8.443 1.00 51.09 110 TYR A C 1
ATOM 860 O O . TYR A 1 110 ? 7.259 -12.070 9.016 1.00 51.09 110 TYR A O 1
ATOM 868 N N . THR A 1 111 ? 8.514 -13.966 8.973 1.00 44.88 111 THR A N 1
ATOM 869 C CA . THR A 1 111 ? 8.770 -14.276 10.386 1.00 44.88 111 THR A CA 1
ATOM 870 C C . THR A 1 111 ? 7.933 -13.485 11.385 1.00 44.88 111 THR A C 1
ATOM 872 O O . THR A 1 111 ? 8.259 -12.346 11.722 1.00 44.88 111 THR A O 1
ATOM 875 N N . HIS A 1 112 ? 6.928 -14.161 11.946 1.00 45.75 112 HIS A N 1
ATOM 876 C CA . HIS A 1 112 ? 6.402 -13.828 13.263 1.00 45.75 112 HIS A CA 1
ATOM 877 C C . HIS A 1 112 ? 7.583 -13.622 14.220 1.00 45.75 112 HIS A C 1
ATOM 879 O O . HIS A 1 112 ? 8.272 -14.575 14.586 1.00 45.75 112 HIS A O 1
ATOM 885 N N . THR A 1 113 ? 7.829 -12.386 14.647 1.00 49.28 113 THR A N 1
ATOM 886 C CA . THR A 1 113 ? 8.495 -12.195 15.932 1.00 49.28 113 THR A CA 1
ATOM 887 C C . THR A 1 113 ? 7.552 -12.773 16.989 1.00 49.28 113 THR A C 1
ATOM 889 O O . THR A 1 113 ? 6.332 -12.633 16.890 1.00 49.28 113 THR A O 1
ATOM 892 N N . ALA A 1 114 ? 8.091 -13.471 17.992 1.00 49.16 114 ALA A N 1
ATOM 893 C CA . ALA A 1 114 ? 7.329 -14.229 18.998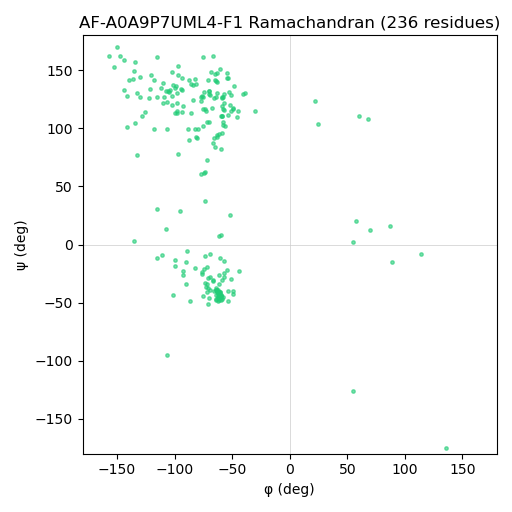 1.00 49.16 114 ALA A CA 1
ATOM 894 C C . ALA A 1 114 ? 6.371 -13.382 19.877 1.00 49.16 114 ALA A C 1
ATOM 896 O O . ALA A 1 114 ? 5.790 -13.889 20.830 1.00 49.16 114 ALA A O 1
ATOM 897 N N . GLN A 1 115 ? 6.202 -12.095 19.567 1.00 46.75 115 GLN A N 1
ATOM 898 C CA . GLN A 1 115 ? 5.287 -11.153 20.211 1.00 46.75 115 GLN A CA 1
ATOM 899 C C . GLN A 1 115 ? 4.195 -10.653 19.253 1.00 46.75 115 GLN A C 1
ATOM 901 O O . GLN A 1 115 ? 3.738 -9.513 19.361 1.00 46.75 115 GLN A O 1
ATOM 906 N N . ALA A 1 116 ? 3.796 -11.482 18.292 1.00 49.41 116 ALA A N 1
ATOM 907 C CA . ALA A 1 116 ? 2.683 -11.183 17.411 1.00 49.41 116 ALA A CA 1
ATOM 908 C C . ALA A 1 116 ? 1.398 -10.980 18.238 1.00 49.41 116 ALA A C 1
ATOM 910 O O . ALA A 1 116 ? 0.881 -11.907 18.853 1.00 49.41 116 ALA A O 1
ATOM 911 N N . SER A 1 117 ? 0.913 -9.738 18.288 1.00 56.75 117 SER A N 1
ATOM 912 C CA . SER A 1 117 ? -0.385 -9.369 18.859 1.00 56.75 117 SER A CA 1
ATOM 913 C C . SER A 1 117 ? -1.510 -10.184 18.213 1.00 56.75 117 SER A C 1
ATOM 915 O O . SER A 1 117 ? -1.452 -10.396 17.007 1.00 56.75 117 SER A O 1
ATOM 917 N N . THR A 1 118 ? -2.575 -10.509 18.951 1.00 60.12 118 THR A N 1
ATOM 918 C CA . THR A 1 118 ? -3.817 -11.187 18.495 1.00 60.12 118 THR A CA 1
ATOM 919 C C . THR A 1 118 ? -4.405 -10.681 17.168 1.00 60.12 118 THR A C 1
ATOM 921 O O . THR A 1 118 ? -5.121 -11.406 16.483 1.00 60.12 118 THR A O 1
ATOM 924 N N . LEU A 1 119 ? -4.090 -9.447 16.772 1.00 65.06 119 LEU A N 1
ATOM 925 C CA . LEU A 1 119 ? -4.450 -8.860 15.479 1.00 65.06 119 LEU A CA 1
ATOM 926 C C . LEU A 1 119 ? -3.842 -9.633 14.286 1.00 65.06 119 LEU A C 1
ATOM 928 O O . LEU A 1 119 ? -4.497 -9.781 13.257 1.00 65.06 119 LEU A O 1
ATOM 932 N N . LEU A 1 120 ? -2.636 -10.188 14.456 1.00 62.59 120 LEU A N 1
ATOM 933 C CA . LEU A 1 120 ? -1.910 -10.997 13.467 1.00 62.59 120 LEU A CA 1
ATOM 934 C C . LEU A 1 120 ? -2.439 -12.424 13.327 1.00 62.59 120 LEU A C 1
ATOM 936 O O . LEU A 1 120 ? -2.278 -13.030 12.269 1.00 62.59 120 LEU A O 1
ATOM 940 N N . ASP A 1 121 ? -3.079 -12.956 14.368 1.00 67.06 121 ASP A N 1
ATOM 941 C CA . ASP A 1 121 ? -3.686 -14.288 14.305 1.00 67.06 121 ASP A CA 1
ATOM 942 C C . ASP A 1 121 ? -4.932 -14.270 13.412 1.00 67.06 121 ASP A C 1
ATOM 944 O O . ASP A 1 121 ? -5.261 -15.255 12.742 1.00 67.06 121 ASP A O 1
ATOM 948 N N . SER A 1 122 ? -5.599 -13.112 13.334 1.00 63.38 122 SER A N 1
ATOM 949 C CA . SER A 1 122 ? -6.643 -12.881 12.350 1.00 63.38 122 SER A CA 1
ATOM 950 C C . SER A 1 122 ? -6.017 -12.648 10.979 1.00 63.38 122 SER A C 1
ATOM 952 O O . SER A 1 122 ? -5.517 -11.585 10.623 1.00 63.38 122 SER A O 1
ATOM 954 N N . ARG A 1 123 ? -6.064 -13.693 10.166 1.00 74.12 123 ARG A N 1
ATOM 955 C CA . ARG A 1 123 ? -5.613 -13.691 8.774 1.00 74.12 123 ARG A CA 1
ATOM 956 C C . ARG A 1 123 ? -6.300 -12.641 7.889 1.00 74.12 123 ARG A C 1
ATOM 958 O O . ARG A 1 123 ? -5.852 -12.413 6.773 1.00 74.12 123 ARG A O 1
ATOM 965 N N . ILE A 1 124 ? -7.400 -12.040 8.342 1.00 89.31 124 ILE A N 1
ATOM 966 C CA . ILE A 1 124 ? -8.183 -11.062 7.588 1.00 89.31 124 ILE A CA 1
ATOM 967 C C . ILE A 1 124 ? -8.650 -9.975 8.551 1.00 89.31 124 ILE A C 1
ATOM 969 O O . ILE A 1 124 ? -9.287 -10.283 9.554 1.00 89.31 124 ILE A O 1
ATOM 973 N N . PHE A 1 125 ? -8.398 -8.708 8.234 1.00 92.31 125 PHE A N 1
ATOM 974 C CA . PHE A 1 125 ? -8.938 -7.576 8.989 1.00 92.31 125 PHE A CA 1
ATOM 975 C C . PHE A 1 125 ? -9.209 -6.385 8.073 1.00 92.31 125 PHE A C 1
ATOM 977 O O . PHE A 1 125 ? -8.718 -6.316 6.944 1.00 92.31 125 PHE A O 1
ATOM 984 N N . LYS A 1 126 ? -10.023 -5.441 8.543 1.00 94.19 126 LYS A N 1
ATOM 985 C CA . LYS A 1 126 ? -10.374 -4.230 7.792 1.00 94.19 126 LYS A CA 1
ATOM 986 C C . LYS A 1 126 ? -9.972 -2.995 8.569 1.00 94.19 126 LYS A C 1
ATOM 988 O O . LYS A 1 126 ? -10.303 -2.884 9.747 1.00 94.19 126 LYS A O 1
ATOM 993 N N . ILE A 1 127 ? -9.329 -2.050 7.896 1.00 95.00 127 ILE A N 1
ATOM 994 C CA . ILE A 1 127 ? -9.007 -0.732 8.447 1.00 95.00 127 ILE A CA 1
ATOM 995 C C . ILE A 1 127 ? -9.654 0.365 7.605 1.00 95.00 127 ILE A C 1
ATOM 997 O O . ILE A 1 127 ? -9.769 0.233 6.387 1.00 95.00 127 ILE A O 1
ATOM 1001 N N . GLN A 1 128 ? -10.073 1.452 8.248 1.00 95.56 128 GLN A N 1
ATOM 1002 C CA . GLN A 1 128 ? -10.496 2.670 7.564 1.00 95.56 128 GLN A CA 1
ATOM 1003 C C . GLN A 1 128 ? -9.406 3.722 7.664 1.00 95.56 128 GLN A C 1
ATOM 1005 O O . GLN A 1 128 ? -8.908 3.980 8.761 1.00 95.56 128 GLN A O 1
ATOM 1010 N N . LEU A 1 129 ? -9.091 4.361 6.544 1.00 95.81 129 LEU A N 1
ATOM 1011 C CA . LEU A 1 129 ? -8.177 5.494 6.498 1.00 95.81 129 LEU A CA 1
ATOM 1012 C C . LEU A 1 129 ? -8.864 6.740 7.062 1.00 95.81 129 LEU A C 1
ATOM 1014 O O . LEU A 1 129 ? -9.992 7.054 6.685 1.00 95.81 129 LEU A O 1
ATOM 1018 N N . LEU A 1 130 ? -8.191 7.436 7.968 1.00 94.31 130 LEU A N 1
ATOM 1019 C CA . LEU A 1 130 ? -8.661 8.661 8.607 1.00 94.31 130 LEU A CA 1
ATOM 1020 C C . LEU A 1 130 ? -7.874 9.840 8.034 1.00 94.31 130 LEU A C 1
ATOM 1022 O O . LEU A 1 130 ? -8.199 10.318 6.953 1.00 94.31 130 LEU A O 1
ATOM 1026 N N . ASP A 1 131 ? -6.799 10.259 8.687 1.00 94.12 131 ASP A N 1
ATOM 1027 C CA . ASP A 1 131 ? -6.037 11.436 8.276 1.00 94.12 131 ASP A CA 1
ATOM 1028 C C . ASP A 1 131 ? -4.794 11.032 7.479 1.00 94.12 131 ASP A C 1
ATOM 1030 O O . ASP A 1 131 ? -4.104 10.090 7.886 1.00 94.12 131 ASP A O 1
ATOM 1034 N N . PRO A 1 132 ? -4.474 11.717 6.368 1.00 94.38 132 PRO A N 1
ATOM 1035 C CA . PRO A 1 132 ? -3.185 11.542 5.718 1.00 94.38 132 PRO A CA 1
ATOM 1036 C C . PRO A 1 132 ? -2.061 12.023 6.642 1.00 94.38 132 PRO A C 1
ATOM 1038 O O . PRO A 1 132 ? -2.221 12.973 7.408 1.00 94.38 132 PRO A O 1
ATOM 1041 N N . LEU A 1 133 ? -0.915 11.360 6.555 1.00 93.19 133 LEU A N 1
ATOM 1042 C CA . LEU A 1 133 ? 0.319 11.745 7.222 1.00 93.19 133 LEU A CA 1
ATOM 1043 C C . LEU A 1 133 ? 1.324 12.191 6.168 1.00 93.19 133 LEU A C 1
ATOM 1045 O O . LEU A 1 133 ? 1.526 11.499 5.166 1.00 93.19 133 LEU A O 1
ATOM 1049 N N . ASP A 1 134 ? 1.988 13.312 6.427 1.00 87.69 134 ASP A N 1
ATOM 1050 C CA . ASP A 1 134 ? 3.083 13.770 5.585 1.00 87.69 134 ASP A CA 1
ATOM 1051 C C . ASP A 1 134 ? 4.283 12.840 5.773 1.00 87.69 134 ASP A C 1
ATOM 1053 O O . ASP A 1 134 ? 4.969 12.848 6.796 1.00 87.69 134 ASP A O 1
ATOM 1057 N N . SER A 1 135 ? 4.519 11.999 4.770 1.00 84.50 135 SER A N 1
ATOM 1058 C CA . SER A 1 135 ? 5.715 11.179 4.659 1.00 84.50 135 SER A CA 1
ATOM 1059 C C . SER A 1 135 ? 6.296 11.361 3.257 1.00 84.50 135 SER A C 1
ATOM 1061 O O . SER A 1 135 ? 5.566 11.211 2.274 1.00 84.50 135 SER A O 1
ATOM 1063 N N . PRO A 1 136 ? 7.590 11.705 3.135 1.00 77.25 136 PRO A N 1
ATOM 1064 C CA . PRO A 1 136 ? 8.212 11.905 1.829 1.00 77.25 136 PRO A CA 1
ATOM 1065 C C . PRO A 1 136 ? 8.298 10.597 1.031 1.00 77.25 136 PRO A C 1
ATOM 1067 O O . PRO A 1 136 ? 8.175 10.610 -0.193 1.00 77.25 136 PRO A O 1
ATOM 1070 N N . ASP A 1 137 ? 8.447 9.473 1.733 1.00 78.19 137 ASP A N 1
ATOM 1071 C CA . ASP A 1 137 ? 8.809 8.191 1.129 1.00 78.19 137 ASP A CA 1
ATOM 1072 C C . ASP A 1 137 ? 7.609 7.268 0.899 1.00 78.19 137 ASP A C 1
ATOM 1074 O O . ASP A 1 137 ? 7.692 6.331 0.112 1.00 78.19 137 ASP A O 1
ATOM 1078 N N . CYS A 1 138 ? 6.476 7.498 1.565 1.00 86.75 138 CYS A N 1
ATOM 1079 C CA . CYS A 1 138 ? 5.310 6.623 1.457 1.00 86.75 138 CYS A CA 1
ATOM 1080 C C . CYS A 1 138 ? 3.995 7.381 1.647 1.00 86.75 138 CYS A C 1
ATOM 1082 O O . CYS A 1 138 ? 3.968 8.541 2.051 1.00 86.75 138 CYS A O 1
ATOM 1084 N N . LEU A 1 139 ? 2.874 6.716 1.361 1.00 90.88 139 LEU A N 1
ATOM 1085 C CA . LEU A 1 139 ? 1.561 7.245 1.718 1.00 90.88 139 LEU A CA 1
ATOM 1086 C C . LEU A 1 139 ? 1.210 6.782 3.133 1.00 90.88 139 LEU A C 1
ATOM 1088 O O . LEU A 1 139 ? 0.782 5.644 3.331 1.00 90.88 139 LEU A O 1
ATOM 1092 N N . GLY A 1 140 ? 1.419 7.655 4.114 1.00 94.06 140 GLY A N 1
ATOM 1093 C CA . GLY A 1 140 ? 1.045 7.403 5.500 1.00 94.06 140 GLY A CA 1
ATOM 1094 C C . GLY A 1 140 ? -0.393 7.829 5.779 1.00 94.06 140 GLY A C 1
ATOM 1095 O O . GLY A 1 140 ? -0.840 8.868 5.300 1.00 94.06 140 GLY A O 1
ATOM 1096 N N . PHE A 1 141 ? -1.112 7.051 6.582 1.00 95.50 141 PHE A N 1
ATOM 1097 C CA . PHE A 1 141 ? -2.426 7.424 7.093 1.00 95.50 141 PHE A CA 1
ATOM 1098 C C . PHE A 1 141 ? -2.573 7.007 8.548 1.00 95.50 141 PHE A C 1
ATOM 1100 O O . PHE A 1 141 ? -2.200 5.892 8.920 1.00 95.50 141 PHE A O 1
ATOM 1107 N N . ARG A 1 142 ? -3.222 7.850 9.352 1.00 95.00 142 ARG A N 1
ATOM 1108 C CA . ARG A 1 142 ? -3.920 7.359 10.539 1.00 95.00 142 ARG A CA 1
ATOM 1109 C C . ARG A 1 142 ? -5.064 6.475 10.089 1.00 95.00 142 ARG A C 1
ATOM 1111 O O . ARG A 1 142 ? -5.749 6.772 9.111 1.00 95.00 142 ARG A O 1
ATOM 1118 N N . CYS A 1 143 ? -5.296 5.396 10.807 1.00 95.06 143 CYS A N 1
ATOM 1119 C CA . CYS A 1 143 ? -6.365 4.474 10.495 1.00 95.06 143 CYS A CA 1
ATOM 1120 C C . CYS A 1 143 ? -7.001 3.909 11.760 1.00 95.06 143 CYS A C 1
ATOM 1122 O O . CYS A 1 143 ? -6.421 3.917 12.847 1.00 95.06 143 CYS A O 1
ATOM 1124 N N . ARG A 1 144 ? -8.229 3.423 11.595 1.00 92.38 144 ARG A N 1
ATOM 1125 C CA . ARG A 1 144 ? -8.955 2.687 12.630 1.00 92.38 144 ARG A CA 1
ATOM 1126 C C . ARG A 1 144 ? -9.251 1.276 12.170 1.00 92.38 144 ARG A C 1
ATOM 1128 O O . ARG A 1 144 ? -9.614 1.066 11.014 1.00 92.38 144 ARG A O 1
ATOM 1135 N N . LEU A 1 145 ? -9.151 0.327 13.089 1.00 92.06 145 LEU A N 1
ATOM 1136 C CA . LEU A 1 145 ? -9.568 -1.049 12.862 1.00 92.06 145 LEU A CA 1
ATOM 1137 C C . LEU A 1 145 ? -11.100 -1.133 12.896 1.00 92.06 145 LEU A C 1
ATOM 1139 O O . LEU A 1 145 ? -11.725 -0.649 13.835 1.00 92.06 145 LEU A O 1
ATOM 1143 N N . ILE A 1 146 ? -11.696 -1.710 11.854 1.00 93.19 146 ILE A N 1
ATOM 1144 C CA . ILE A 1 146 ? -13.152 -1.845 11.689 1.00 93.19 146 ILE A CA 1
ATOM 1145 C C . ILE A 1 146 ? -13.599 -3.260 12.047 1.00 93.19 146 ILE A C 1
ATOM 1147 O O . ILE A 1 146 ? -14.631 -3.449 12.683 1.00 93.19 146 ILE A O 1
ATOM 1151 N N . SER A 1 147 ? -12.855 -4.271 11.600 1.00 92.31 147 SER A N 1
ATOM 1152 C CA . SER A 1 147 ? -13.199 -5.670 11.839 1.00 92.31 147 SER A CA 1
ATOM 1153 C C . SER A 1 147 ? -11.964 -6.559 11.841 1.00 92.31 147 SER A C 1
ATOM 1155 O O . SER A 1 147 ? -10.974 -6.260 11.172 1.00 92.31 147 SER A O 1
ATOM 1157 N N . ILE A 1 148 ? -12.064 -7.668 12.567 1.00 90.69 148 ILE A N 1
ATOM 1158 C CA . ILE A 1 148 ? -11.077 -8.746 12.678 1.00 90.69 148 ILE A CA 1
ATOM 1159 C C . ILE A 1 148 ? -11.824 -10.036 12.331 1.00 90.69 148 ILE A C 1
ATOM 1161 O O . ILE A 1 148 ? -12.753 -10.424 13.040 1.00 90.69 148 ILE A O 1
ATOM 1165 N N . GLY A 1 149 ? -11.460 -10.677 11.222 1.00 89.12 149 GLY A N 1
ATOM 1166 C CA . GLY A 1 149 ? -12.258 -11.744 10.619 1.00 89.12 149 GLY A CA 1
ATOM 1167 C C . GLY A 1 149 ? -13.688 -11.269 10.351 1.00 89.12 149 GLY A C 1
ATOM 1168 O O . GLY A 1 149 ? -13.896 -10.217 9.737 1.00 89.12 149 GLY A O 1
ATOM 1169 N N . ASP A 1 150 ? -14.654 -12.022 10.873 1.00 90.12 150 ASP A N 1
ATOM 1170 C CA . ASP A 1 150 ? -16.087 -11.719 10.776 1.00 90.12 150 ASP A CA 1
ATOM 1171 C C . ASP A 1 150 ? -16.601 -10.837 11.926 1.00 90.12 150 ASP A C 1
ATOM 1173 O O . ASP A 1 150 ? -17.747 -10.383 11.914 1.00 90.12 150 ASP A O 1
ATOM 1177 N N . THR A 1 151 ? -15.756 -10.551 12.917 1.00 90.38 151 THR A N 1
ATOM 1178 C CA . THR A 1 151 ? -16.130 -9.748 14.080 1.00 90.38 151 THR A CA 1
ATOM 1179 C C . THR A 1 151 ? -15.963 -8.267 13.768 1.00 90.38 151 THR A C 1
ATOM 1181 O O . THR A 1 151 ? -14.847 -7.768 13.603 1.00 90.38 151 THR A O 1
ATOM 1184 N N . VAL A 1 152 ? -17.081 -7.543 13.719 1.00 92.25 152 VAL A N 1
ATOM 1185 C CA . VAL A 1 152 ? -17.095 -6.079 13.619 1.00 92.25 152 VAL A CA 1
ATOM 1186 C C . VAL A 1 152 ? -16.773 -5.483 14.986 1.00 92.25 152 VAL A C 1
ATOM 1188 O O . VAL A 1 152 ? -17.401 -5.825 15.987 1.00 92.25 152 VAL A O 1
ATOM 1191 N N . LEU A 1 153 ? -15.786 -4.593 15.027 1.00 89.25 153 LEU A N 1
ATOM 1192 C CA . LEU A 1 153 ? -15.411 -3.884 16.242 1.00 89.25 153 LEU A CA 1
ATOM 1193 C C . LEU A 1 153 ? -16.345 -2.684 16.456 1.00 89.25 153 LEU A C 1
ATOM 1195 O O . LEU A 1 153 ? -16.736 -2.029 15.487 1.00 89.25 153 LEU A O 1
ATOM 1199 N N . PRO A 1 154 ? -16.719 -2.376 17.707 1.00 88.00 154 PRO A N 1
ATOM 1200 C CA . PRO A 1 154 ? -17.588 -1.245 17.996 1.00 88.00 154 PRO A CA 1
ATOM 1201 C C . PRO A 1 154 ? -16.918 0.086 17.624 1.00 88.00 154 PRO A C 1
ATOM 1203 O O . PRO A 1 154 ? -15.737 0.307 17.896 1.00 88.00 154 PRO A O 1
ATOM 1206 N N . HIS A 1 155 ? -17.703 1.014 17.068 1.00 84.25 155 HIS A N 1
ATOM 1207 C CA . HIS A 1 155 ? -17.294 2.401 16.795 1.00 84.25 155 HIS A CA 1
ATOM 1208 C C . HIS A 1 155 ? -17.225 3.219 18.090 1.00 84.25 155 HIS A C 1
ATOM 1210 O O . HIS A 1 155 ? -17.961 4.182 18.282 1.00 84.25 155 HIS A O 1
ATOM 1216 N N . THR A 1 156 ? -16.353 2.838 19.015 1.00 76.38 156 THR A N 1
ATOM 1217 C CA . THR A 1 156 ? -16.095 3.619 20.228 1.00 76.38 156 THR A CA 1
ATOM 1218 C C . THR A 1 156 ? -14.837 4.469 20.034 1.00 76.38 156 THR A C 1
ATOM 1220 O O . THR A 1 156 ? -13.749 3.895 19.939 1.00 76.38 156 THR A O 1
ATOM 1223 N N . PRO A 1 157 ? -14.940 5.817 20.024 1.00 69.81 157 PRO A N 1
ATOM 1224 C CA . PRO A 1 157 ? -13.810 6.726 19.778 1.00 69.81 157 PRO A CA 1
ATOM 1225 C C . PRO A 1 157 ? -12.627 6.543 20.739 1.00 69.81 157 PRO A C 1
ATOM 1227 O O . PRO A 1 157 ? -11.499 6.885 20.406 1.00 69.81 157 PRO A O 1
ATOM 1230 N N . SER A 1 158 ? -12.897 6.014 21.936 1.00 62.59 158 SER A N 1
ATOM 1231 C CA . SER A 1 158 ? -11.922 5.845 23.016 1.00 62.59 158 SER A CA 1
ATOM 1232 C C . SER A 1 158 ? -11.184 4.501 23.005 1.00 62.59 158 SER A C 1
ATOM 1234 O O . SER A 1 158 ? -10.199 4.376 23.725 1.00 62.59 158 SER A O 1
ATOM 1236 N N . ALA A 1 159 ? -11.658 3.491 22.264 1.00 58.31 159 ALA A N 1
ATOM 1237 C CA . ALA A 1 159 ? -11.136 2.120 22.374 1.00 58.31 159 ALA A CA 1
ATOM 1238 C C . ALA A 1 159 ? -10.439 1.610 21.107 1.00 58.31 159 ALA A C 1
ATOM 1240 O O . ALA A 1 159 ? -9.772 0.579 21.146 1.00 58.31 159 ALA A O 1
ATOM 1241 N N . THR A 1 160 ? -10.561 2.312 19.979 1.00 59.78 160 THR A N 1
ATOM 1242 C CA . THR A 1 160 ? -9.758 1.982 18.803 1.00 59.78 160 THR A CA 1
ATOM 1243 C C . THR A 1 160 ? -8.372 2.574 19.000 1.00 59.78 160 THR A C 1
ATOM 1245 O O . THR A 1 160 ? -8.187 3.775 18.789 1.00 59.78 160 THR A O 1
ATOM 1248 N N . SER A 1 161 ? -7.413 1.744 19.420 1.00 64.69 161 SER A N 1
ATOM 1249 C CA . SER A 1 161 ? -5.986 2.057 19.327 1.00 64.69 161 SER A CA 1
ATOM 1250 C C . SER A 1 161 ? -5.716 2.740 17.991 1.00 64.69 161 SER A C 1
ATOM 1252 O O . SER A 1 161 ? -6.187 2.283 16.943 1.00 64.69 161 SER A O 1
ATOM 1254 N N . LYS A 1 162 ? -5.037 3.886 18.033 1.00 84.12 162 LYS A N 1
ATOM 1255 C CA . LYS A 1 162 ? -4.739 4.631 16.818 1.00 84.12 162 LYS A CA 1
ATOM 1256 C C . LYS A 1 162 ? -3.618 3.897 16.100 1.00 84.12 162 LYS A C 1
ATOM 1258 O O . LYS A 1 162 ? -2.525 3.736 16.638 1.00 84.12 162 LYS A O 1
ATOM 1263 N N . PHE A 1 163 ? -3.910 3.408 14.905 1.00 92.56 163 PHE A N 1
ATOM 1264 C CA . PHE A 1 163 ? -2.916 2.761 14.067 1.00 92.56 163 PHE A CA 1
ATOM 1265 C C . PHE A 1 163 ? -2.470 3.729 12.984 1.00 92.56 163 PHE A C 1
ATOM 1267 O O . PHE A 1 163 ? -3.251 4.533 12.471 1.00 92.56 163 PHE A O 1
ATOM 1274 N N . ILE A 1 164 ? -1.218 3.603 12.587 1.00 94.94 164 ILE A N 1
ATOM 1275 C CA . ILE A 1 164 ? -0.676 4.196 11.379 1.00 94.94 164 ILE A CA 1
ATOM 1276 C C . ILE A 1 164 ? -0.517 3.077 10.360 1.00 94.94 164 ILE A C 1
ATOM 1278 O O . ILE A 1 164 ? 0.059 2.030 10.655 1.00 94.94 164 ILE A O 1
ATOM 1282 N N . VAL A 1 165 ? -1.007 3.306 9.146 1.00 95.06 165 VAL A N 1
ATOM 1283 C CA . VAL A 1 165 ? -0.681 2.469 7.996 1.00 95.06 165 VAL A CA 1
ATOM 1284 C C . VAL A 1 165 ? 0.222 3.248 7.052 1.00 95.06 165 VAL A C 1
ATOM 1286 O O . VAL A 1 165 ? -0.098 4.368 6.653 1.00 95.06 165 VAL A O 1
ATOM 1289 N N . LYS A 1 166 ? 1.361 2.658 6.698 1.00 95.00 166 LYS A N 1
ATOM 1290 C CA . LYS A 1 166 ? 2.246 3.158 5.643 1.00 95.00 166 LYS A CA 1
ATOM 1291 C C . LYS A 1 166 ? 2.024 2.320 4.399 1.00 95.00 166 LYS A C 1
ATOM 1293 O O . LYS A 1 166 ? 2.188 1.105 4.453 1.00 95.00 166 LYS A O 1
ATOM 1298 N N . LEU A 1 167 ? 1.612 2.943 3.302 1.00 93.62 167 LEU A N 1
ATOM 1299 C CA . LEU A 1 167 ? 1.265 2.271 2.053 1.00 93.62 167 LEU A CA 1
ATOM 1300 C C . LEU A 1 167 ? 2.349 2.516 1.002 1.00 93.62 167 LEU A C 1
ATOM 1302 O O . LEU A 1 167 ? 2.763 3.652 0.758 1.00 93.62 167 LEU A O 1
ATOM 1306 N N . TYR A 1 168 ? 2.758 1.432 0.353 1.00 90.81 168 TYR A N 1
ATOM 1307 C CA . TYR A 1 168 ? 3.808 1.369 -0.649 1.00 90.81 168 TYR A CA 1
ATOM 1308 C C . TYR A 1 168 ? 3.204 0.801 -1.928 1.00 90.81 168 TYR A C 1
ATOM 1310 O O . TYR A 1 168 ? 2.610 -0.282 -1.960 1.00 90.81 168 TYR A O 1
ATOM 1318 N N . ASP A 1 169 ? 3.391 1.537 -3.011 1.00 87.50 169 ASP A N 1
ATOM 1319 C CA . ASP A 1 169 ? 3.008 1.139 -4.350 1.00 87.50 169 ASP A CA 1
ATOM 1320 C C . ASP A 1 169 ? 4.060 1.661 -5.326 1.00 87.50 169 ASP A C 1
ATOM 1322 O O . ASP A 1 169 ? 4.432 2.831 -5.245 1.00 87.50 169 ASP A O 1
ATOM 1326 N N . ASP A 1 170 ? 4.532 0.823 -6.253 1.00 83.12 170 ASP A N 1
ATOM 1327 C CA . ASP A 1 170 ? 5.585 1.194 -7.212 1.00 83.12 170 ASP A CA 1
ATOM 1328 C C . ASP A 1 170 ? 5.279 2.450 -8.020 1.00 83.12 170 ASP A C 1
ATOM 1330 O O . ASP A 1 170 ? 6.206 3.082 -8.518 1.00 83.12 170 ASP A O 1
ATOM 1334 N N . ARG A 1 171 ? 4.004 2.826 -8.147 1.00 80.75 171 ARG A N 1
ATOM 1335 C CA . ARG A 1 171 ? 3.595 4.042 -8.854 1.00 80.75 171 ARG A CA 1
ATOM 1336 C C . ARG A 1 171 ? 3.935 5.317 -8.091 1.00 80.75 171 ARG A C 1
ATOM 1338 O O . ARG A 1 171 ? 3.928 6.391 -8.685 1.00 80.75 171 ARG A O 1
ATOM 1345 N N . PHE A 1 172 ? 4.175 5.226 -6.784 1.00 75.69 172 PHE A N 1
ATOM 1346 C CA . PHE A 1 172 ? 4.485 6.379 -5.944 1.00 75.69 172 PHE A CA 1
ATOM 1347 C C . PHE A 1 172 ? 5.979 6.541 -5.669 1.00 75.69 172 PHE A C 1
ATOM 1349 O O . PHE A 1 172 ? 6.360 7.620 -5.220 1.00 75.69 172 PHE A O 1
ATOM 1356 N N . PHE A 1 173 ? 6.807 5.535 -5.960 1.00 73.38 173 PHE A N 1
ATOM 1357 C CA . PHE A 1 173 ? 8.246 5.612 -5.722 1.00 73.38 173 PHE A CA 1
ATOM 1358 C C . PHE A 1 173 ? 8.974 6.276 -6.888 1.00 73.38 173 PHE A C 1
ATOM 1360 O O . PHE A 1 173 ? 8.678 5.959 -8.045 1.00 73.38 173 PHE A O 1
ATOM 1367 N N . PRO A 1 174 ? 9.951 7.157 -6.606 1.00 67.38 174 PRO A N 1
ATOM 1368 C CA . PRO A 1 174 ? 10.823 7.669 -7.644 1.00 67.38 174 PRO A CA 1
ATOM 1369 C C . PRO A 1 174 ? 11.516 6.496 -8.341 1.00 67.38 174 PRO A C 1
ATOM 1371 O O . PRO A 1 174 ? 12.054 5.589 -7.702 1.00 67.38 174 PRO A O 1
ATOM 1374 N N . SER A 1 175 ? 11.459 6.489 -9.671 1.00 65.19 175 SER A N 1
ATOM 1375 C CA . SER A 1 175 ? 12.354 5.642 -10.452 1.00 65.19 175 SER A CA 1
ATOM 1376 C C . SER A 1 175 ? 13.759 6.229 -10.333 1.00 65.19 175 SER A C 1
ATOM 1378 O O . SER A 1 175 ? 13.873 7.458 -10.386 1.00 65.19 175 SER A O 1
ATOM 1380 N N . PRO A 1 176 ? 14.826 5.414 -10.223 1.00 64.19 176 PRO A N 1
ATOM 1381 C CA . PRO A 1 176 ? 16.150 5.913 -10.572 1.00 64.19 176 PRO A CA 1
ATOM 1382 C C . PRO A 1 176 ? 16.044 6.550 -11.965 1.00 64.19 176 PRO A C 1
ATOM 1384 O O . PRO A 1 176 ? 15.415 5.979 -12.866 1.00 64.19 176 PRO A O 1
ATOM 1387 N N . SER A 1 177 ? 16.519 7.789 -12.098 1.00 58.12 177 SER A N 1
ATOM 1388 C CA . SER A 1 177 ? 16.408 8.538 -13.345 1.00 58.12 177 SER A CA 1
ATOM 1389 C C . SER A 1 177 ? 17.187 7.812 -14.439 1.00 58.12 177 SER A C 1
ATOM 1391 O O . SER A 1 177 ? 18.353 7.466 -14.261 1.00 58.12 177 SER A O 1
ATOM 1393 N N . LEU A 1 178 ? 16.546 7.598 -15.589 1.00 60.88 178 LEU A N 1
ATOM 1394 C CA . LEU A 1 178 ? 17.189 7.019 -16.776 1.00 60.88 178 LEU A CA 1
ATOM 1395 C C . LEU A 1 178 ? 18.213 7.980 -17.415 1.00 60.88 178 LEU A C 1
ATOM 1397 O O . LEU A 1 178 ? 18.949 7.588 -18.314 1.00 60.88 178 LEU A O 1
ATOM 1401 N N . ASP A 1 179 ? 18.271 9.228 -16.941 1.00 55.72 179 ASP A N 1
ATOM 1402 C CA . ASP A 1 179 ? 19.085 10.309 -17.506 1.00 55.72 179 ASP A CA 1
ATOM 1403 C C . ASP A 1 179 ? 20.592 10.174 -17.230 1.00 55.72 179 ASP A C 1
ATOM 1405 O O . ASP A 1 179 ? 21.402 10.878 -17.834 1.00 55.72 179 ASP A O 1
ATOM 1409 N N . GLN A 1 180 ? 21.016 9.250 -16.363 1.00 51.75 180 GLN A N 1
ATOM 1410 C CA . GLN A 1 180 ? 22.420 8.844 -16.316 1.00 51.75 180 GLN A CA 1
ATOM 1411 C C . GLN A 1 180 ? 22.645 7.819 -17.422 1.00 51.75 180 GLN A C 1
ATOM 1413 O O . GLN A 1 180 ? 22.410 6.637 -17.213 1.00 51.75 180 GLN A O 1
ATOM 1418 N N . GLY A 1 181 ? 23.071 8.298 -18.596 1.00 49.97 181 GLY A N 1
ATOM 1419 C CA . GLY A 1 181 ? 23.217 7.595 -19.882 1.00 49.97 181 GLY A CA 1
ATOM 1420 C C . GLY A 1 181 ? 24.014 6.277 -19.947 1.00 49.97 181 GLY A C 1
ATOM 1421 O O . GLY A 1 181 ? 24.500 5.918 -21.018 1.00 49.97 181 GLY A O 1
ATOM 1422 N N . SER A 1 182 ? 24.143 5.509 -18.868 1.00 47.47 182 SER A N 1
ATOM 1423 C CA . SER A 1 182 ? 24.391 4.075 -18.945 1.00 47.47 182 SER A CA 1
ATOM 1424 C C . SER A 1 182 ? 23.075 3.342 -19.213 1.00 47.47 182 SER A C 1
ATOM 1426 O O . SER A 1 182 ? 22.375 2.906 -18.307 1.00 47.47 182 SER A O 1
ATOM 1428 N N . ILE A 1 183 ? 22.790 3.132 -20.497 1.00 48.84 183 ILE A N 1
ATOM 1429 C CA . ILE A 1 183 ? 21.778 2.177 -20.995 1.00 48.84 183 ILE A CA 1
ATOM 1430 C C . ILE A 1 183 ? 22.128 0.732 -20.563 1.00 48.84 183 ILE A C 1
ATOM 1432 O O . ILE A 1 183 ? 21.334 -0.200 -20.675 1.00 48.84 183 ILE A O 1
ATOM 1436 N N . TRP A 1 184 ? 23.344 0.543 -20.051 1.00 45.22 184 TRP A N 1
ATOM 1437 C CA . TRP A 1 184 ? 23.836 -0.697 -19.486 1.00 45.22 184 TRP A CA 1
ATOM 1438 C C . TRP A 1 184 ? 23.377 -0.836 -18.040 1.00 45.22 184 TRP A C 1
ATOM 1440 O O . TRP A 1 184 ? 23.972 -0.277 -17.123 1.00 45.22 184 TRP A O 1
ATOM 1450 N N . TYR A 1 185 ? 22.319 -1.627 -17.894 1.00 51.69 185 TYR A N 1
ATOM 1451 C CA . TYR A 1 185 ? 21.956 -2.370 -16.694 1.00 51.69 185 TYR A CA 1
ATOM 1452 C C . TYR A 1 185 ? 23.199 -2.758 -15.879 1.00 51.69 185 TYR A C 1
ATOM 1454 O O . TYR A 1 185 ? 24.019 -3.555 -16.350 1.00 51.69 185 TYR A O 1
ATOM 1462 N N . LYS A 1 186 ? 23.343 -2.224 -14.661 1.00 52.31 186 LYS A N 1
ATOM 1463 C CA . LYS A 1 186 ? 24.279 -2.788 -13.690 1.00 52.31 186 LYS A CA 1
ATOM 1464 C C . LYS A 1 186 ? 23.496 -3.698 -12.746 1.00 52.31 186 LYS A C 1
ATOM 1466 O O . LYS A 1 186 ? 22.576 -3.232 -12.075 1.00 52.31 186 LYS A O 1
ATOM 1471 N N . PRO A 1 187 ? 23.854 -4.989 -12.646 1.00 44.19 187 PRO A N 1
ATOM 1472 C CA . PRO A 1 187 ? 23.409 -5.817 -11.533 1.00 44.19 187 PRO A CA 1
ATOM 1473 C C . PRO A 1 187 ? 23.714 -5.083 -10.216 1.00 44.19 187 PRO A C 1
ATOM 1475 O O . PRO A 1 187 ? 24.878 -4.814 -9.921 1.00 44.19 187 PRO A O 1
ATOM 1478 N N . GLY A 1 188 ? 22.675 -4.705 -9.467 1.00 51.69 188 GLY A N 1
ATOM 1479 C CA . GLY A 1 188 ? 22.794 -3.893 -8.248 1.00 51.69 188 GLY A CA 1
ATOM 1480 C C . GLY A 1 188 ? 22.179 -2.492 -8.328 1.00 51.69 188 GLY A C 1
ATOM 1481 O O . GLY A 1 188 ? 22.053 -1.848 -7.289 1.00 51.69 188 GLY A O 1
ATOM 1482 N N . ASP A 1 189 ? 21.739 -2.032 -9.504 1.00 57.09 189 ASP A N 1
ATOM 1483 C CA . ASP A 1 189 ? 20.891 -0.842 -9.583 1.00 57.09 189 ASP A CA 1
ATOM 1484 C C . ASP A 1 189 ? 19.556 -1.132 -8.879 1.00 57.09 189 ASP A C 1
ATOM 1486 O O . ASP A 1 189 ? 18.900 -2.146 -9.133 1.00 57.09 189 ASP A O 1
ATOM 1490 N N . ASN A 1 190 ? 19.184 -0.261 -7.936 1.00 56.78 190 ASN A N 1
ATOM 1491 C CA . ASN A 1 190 ? 18.047 -0.444 -7.034 1.00 56.78 190 ASN A CA 1
ATOM 1492 C C . ASN A 1 190 ? 16.714 -0.453 -7.804 1.00 56.78 190 ASN A C 1
ATOM 1494 O O . ASN A 1 190 ? 15.986 0.539 -7.852 1.00 56.78 190 ASN A O 1
ATOM 1498 N N . HIS A 1 191 ? 16.337 -1.611 -8.345 1.00 58.16 191 HIS A N 1
ATOM 1499 C CA . HIS A 1 191 ? 14.982 -1.930 -8.797 1.00 58.16 191 HIS A CA 1
ATOM 1500 C C . HIS A 1 191 ? 14.044 -2.172 -7.613 1.00 58.16 191 HIS A C 1
ATOM 1502 O O . HIS A 1 191 ? 13.190 -3.056 -7.665 1.00 58.16 191 HIS A O 1
ATOM 1508 N N . SER A 1 192 ? 14.215 -1.400 -6.539 1.00 70.81 192 SER A N 1
ATOM 1509 C CA . SER A 1 192 ? 13.468 -1.576 -5.309 1.00 70.81 192 SER A CA 1
ATOM 1510 C C . SER A 1 192 ? 11.985 -1.432 -5.620 1.00 70.81 192 SER A C 1
ATOM 1512 O O . SER A 1 192 ? 11.477 -0.370 -6.008 1.00 70.81 192 SER A O 1
ATOM 1514 N N . SER A 1 193 ? 11.303 -2.559 -5.515 1.00 79.44 193 SER A N 1
ATOM 1515 C CA . SER A 1 193 ? 9.863 -2.650 -5.548 1.00 79.44 193 SER A CA 1
ATOM 1516 C C . SER A 1 193 ? 9.308 -2.161 -4.211 1.00 79.44 193 SER A C 1
ATOM 1518 O O . SER A 1 193 ? 9.992 -2.154 -3.188 1.00 79.44 193 SER A O 1
ATOM 1520 N N . ALA A 1 194 ? 8.029 -1.811 -4.181 1.00 83.81 194 ALA A N 1
ATOM 1521 C CA . ALA A 1 194 ? 7.301 -1.501 -2.957 1.00 83.81 194 ALA A CA 1
ATOM 1522 C C . ALA A 1 194 ? 7.456 -2.600 -1.887 1.00 83.81 194 ALA A C 1
ATOM 1524 O O . ALA A 1 194 ? 7.401 -2.309 -0.698 1.00 83.81 194 ALA A O 1
ATOM 1525 N N . GLU A 1 195 ? 7.647 -3.858 -2.298 1.00 83.00 195 GLU A N 1
ATOM 1526 C CA . GLU A 1 195 ? 7.911 -4.957 -1.369 1.00 83.00 195 GLU A CA 1
ATOM 1527 C C . GLU A 1 195 ? 9.313 -4.873 -0.766 1.00 83.00 195 GLU A C 1
ATOM 1529 O O . GLU A 1 195 ? 9.460 -5.088 0.433 1.00 83.00 195 GLU A O 1
ATOM 1534 N N . ASP A 1 196 ? 10.332 -4.522 -1.555 1.00 82.06 196 ASP A N 1
ATOM 1535 C CA . ASP A 1 196 ? 11.701 -4.346 -1.058 1.00 82.06 196 ASP A CA 1
ATOM 1536 C C . ASP A 1 196 ? 11.771 -3.222 -0.014 1.00 82.06 196 ASP A C 1
ATOM 1538 O O . ASP A 1 196 ? 12.393 -3.390 1.037 1.00 82.06 196 ASP A O 1
ATOM 1542 N N . TYR A 1 197 ? 11.063 -2.111 -0.253 1.00 83.88 197 TYR A N 1
ATOM 1543 C CA . TYR A 1 197 ? 10.949 -1.014 0.715 1.00 83.88 197 TYR A CA 1
ATOM 1544 C C . TYR A 1 197 ? 10.287 -1.461 2.018 1.00 83.88 197 TYR A C 1
ATOM 1546 O O . TYR A 1 197 ? 10.825 -1.221 3.097 1.00 83.88 197 TYR A O 1
ATOM 1554 N N . ILE A 1 198 ? 9.160 -2.170 1.929 1.00 87.31 198 ILE A N 1
ATOM 1555 C CA . ILE A 1 198 ? 8.473 -2.704 3.111 1.00 87.31 198 ILE A CA 1
ATOM 1556 C C . ILE A 1 198 ? 9.363 -3.661 3.890 1.00 87.31 198 ILE A C 1
ATOM 1558 O O . ILE A 1 198 ? 9.372 -3.604 5.117 1.00 87.31 198 ILE A O 1
ATOM 1562 N N . ARG A 1 199 ? 10.125 -4.527 3.210 1.00 83.69 199 ARG A N 1
ATOM 1563 C CA . ARG A 1 199 ? 11.067 -5.440 3.873 1.00 83.69 199 ARG A CA 1
ATOM 1564 C C . ARG A 1 199 ? 12.148 -4.670 4.618 1.00 83.69 199 ARG A C 1
ATOM 1566 O O . ARG A 1 199 ? 12.391 -4.953 5.789 1.00 83.69 199 ARG A O 1
ATOM 1573 N N . SER A 1 200 ? 12.774 -3.697 3.958 1.00 85.25 200 SER A N 1
ATOM 1574 C CA . SER A 1 200 ? 13.812 -2.861 4.565 1.00 85.25 200 SER A CA 1
ATOM 1575 C C . SER A 1 200 ? 13.284 -2.128 5.800 1.00 85.25 200 SER A C 1
ATOM 1577 O O . SER A 1 200 ? 13.899 -2.156 6.867 1.00 85.25 200 SER A O 1
ATOM 1579 N N . GLU A 1 201 ? 12.092 -1.548 5.696 1.00 88.81 201 GLU A N 1
ATOM 1580 C CA . GLU A 1 201 ? 11.499 -0.792 6.789 1.00 88.81 201 GLU A CA 1
ATOM 1581 C C . GLU A 1 201 ? 10.998 -1.685 7.932 1.00 88.81 201 GLU A C 1
ATOM 1583 O O . GLU A 1 201 ? 11.184 -1.351 9.102 1.00 88.81 201 GLU A O 1
ATOM 1588 N N . LEU A 1 202 ? 10.452 -2.866 7.631 1.00 87.25 202 LEU A N 1
ATOM 1589 C CA . LEU A 1 202 ? 10.097 -3.859 8.645 1.00 87.25 202 LEU A CA 1
ATOM 1590 C C . LEU A 1 202 ? 11.327 -4.303 9.451 1.00 87.25 202 LEU A C 1
ATOM 1592 O O . LEU A 1 202 ? 11.250 -4.424 10.675 1.00 87.25 202 LEU A O 1
ATOM 1596 N N . VAL A 1 203 ? 12.474 -4.504 8.790 1.00 86.12 203 VAL A N 1
ATOM 1597 C CA . VAL A 1 203 ? 13.751 -4.795 9.463 1.00 86.12 203 VAL A CA 1
ATOM 1598 C C . VAL A 1 203 ? 14.153 -3.639 10.381 1.00 86.12 203 VAL A C 1
ATOM 1600 O O . VAL A 1 203 ? 14.512 -3.886 11.534 1.00 86.12 203 VAL A O 1
ATOM 1603 N N . ALA A 1 204 ? 14.031 -2.390 9.923 1.00 87.31 204 ALA A N 1
ATOM 1604 C CA . ALA A 1 204 ? 14.338 -1.215 10.737 1.00 87.31 204 ALA A CA 1
ATOM 1605 C C . ALA A 1 204 ? 13.447 -1.124 11.993 1.00 87.31 204 ALA A C 1
ATOM 1607 O O . ALA A 1 204 ? 13.960 -0.890 13.090 1.00 87.31 204 ALA A O 1
ATOM 1608 N N . TYR A 1 205 ? 12.139 -1.382 11.867 1.00 87.00 205 TYR A N 1
ATOM 1609 C CA . TYR A 1 205 ? 11.224 -1.446 13.013 1.00 87.00 205 TYR A CA 1
ATOM 1610 C C . TYR A 1 205 ? 11.606 -2.556 13.998 1.00 87.00 205 TYR A C 1
ATOM 1612 O O . TYR A 1 205 ? 11.627 -2.333 15.209 1.00 87.00 205 TYR A O 1
ATOM 1620 N N . ASN A 1 206 ? 11.962 -3.739 13.493 1.00 83.44 206 ASN A N 1
ATOM 1621 C CA . ASN A 1 206 ? 12.358 -4.869 14.332 1.00 83.44 206 ASN A CA 1
ATOM 1622 C C . ASN A 1 206 ? 13.671 -4.624 15.088 1.00 83.44 206 ASN A C 1
ATOM 1624 O O . ASN A 1 206 ? 13.836 -5.136 16.192 1.00 83.44 206 ASN A O 1
ATOM 1628 N N . GLN A 1 207 ? 14.591 -3.832 14.536 1.00 85.69 207 GLN A N 1
ATOM 1629 C CA . GLN A 1 207 ? 15.845 -3.475 15.208 1.00 85.69 207 GLN A CA 1
ATOM 1630 C C . GLN A 1 207 ? 15.655 -2.413 16.307 1.00 85.69 207 GLN A C 1
ATOM 1632 O O . GLN A 1 207 ? 16.453 -2.339 17.239 1.00 85.69 207 GLN A O 1
ATOM 1637 N N . GLN A 1 208 ? 14.592 -1.606 16.244 1.00 81.56 208 GLN A N 1
ATOM 1638 C CA . GLN A 1 208 ? 14.384 -0.433 17.104 1.00 81.56 208 GLN A CA 1
ATOM 1639 C C . GLN A 1 208 ? 13.521 -0.690 18.356 1.00 81.56 208 GLN A C 1
ATOM 1641 O O . GLN A 1 208 ? 12.894 0.234 18.868 1.00 81.56 208 GLN A O 1
ATOM 1646 N N . GLN A 1 209 ? 13.513 -1.912 18.900 1.00 64.75 209 GLN A N 1
ATOM 1647 C CA . GLN A 1 209 ? 12.599 -2.380 19.967 1.00 64.75 209 GLN A CA 1
ATOM 1648 C C . GLN A 1 209 ? 12.626 -1.624 21.323 1.00 64.75 209 GLN A C 1
ATOM 1650 O O . GLN A 1 209 ? 11.992 -2.063 22.280 1.00 64.75 209 GLN A O 1
ATOM 1655 N N . ARG A 1 210 ? 13.323 -0.491 21.464 1.00 60.38 210 ARG A N 1
ATOM 1656 C CA . ARG A 1 210 ? 13.336 0.309 22.699 1.00 60.38 210 ARG A CA 1
ATOM 1657 C C . ARG A 1 210 ? 12.771 1.710 22.452 1.00 60.38 210 ARG A C 1
ATOM 1659 O O . ARG A 1 210 ? 13.480 2.588 21.974 1.00 60.38 210 ARG A O 1
ATOM 1666 N N . GLY A 1 211 ? 11.500 1.908 22.816 1.00 68.69 211 GLY A N 1
ATOM 1667 C CA . GLY A 1 211 ? 10.872 3.232 22.943 1.00 68.69 211 GLY A CA 1
ATOM 1668 C C . GLY A 1 211 ? 10.253 3.832 21.675 1.00 68.69 211 GLY A C 1
ATOM 1669 O O . GLY A 1 211 ? 10.004 5.032 21.648 1.00 68.69 211 GLY A O 1
ATOM 1670 N N . ARG A 1 212 ? 10.010 3.035 20.627 1.00 78.31 212 ARG A N 1
ATOM 1671 C CA . ARG A 1 212 ? 9.305 3.471 19.408 1.00 78.31 212 ARG A CA 1
ATOM 1672 C C . ARG A 1 212 ? 7.983 2.730 19.221 1.00 78.31 212 ARG A C 1
ATOM 1674 O O . ARG A 1 212 ? 7.784 1.661 19.794 1.00 78.31 212 ARG A O 1
ATOM 1681 N N . SER A 1 213 ? 7.120 3.312 18.387 1.00 85.62 213 SER A N 1
ATOM 1682 C CA . SER A 1 213 ? 5.907 2.701 17.842 1.00 85.62 213 SER A CA 1
ATOM 1683 C C . SER A 1 213 ? 6.097 1.225 17.489 1.00 85.62 213 SER A C 1
ATOM 1685 O O . SER A 1 213 ? 7.043 0.868 16.778 1.00 85.62 213 SER A O 1
ATOM 1687 N N . ARG A 1 214 ? 5.181 0.368 17.946 1.00 87.88 214 ARG A N 1
ATOM 1688 C CA . ARG A 1 214 ? 5.223 -1.068 17.663 1.00 87.88 214 ARG A CA 1
ATOM 1689 C C . ARG A 1 214 ? 4.763 -1.342 16.236 1.00 87.88 214 ARG A C 1
ATOM 1691 O O . ARG A 1 214 ? 3.682 -0.921 15.843 1.00 87.88 214 ARG A O 1
ATOM 1698 N N . CYS A 1 215 ? 5.552 -2.071 15.454 1.00 90.12 215 CYS A N 1
ATOM 1699 C CA . CYS A 1 215 ? 5.107 -2.556 14.148 1.00 90.12 215 CYS A CA 1
ATOM 1700 C C . CYS A 1 215 ? 4.329 -3.865 14.326 1.00 90.12 215 CYS A C 1
ATOM 1702 O O . CYS A 1 215 ? 4.854 -4.817 14.904 1.00 90.12 215 CYS A O 1
ATOM 1704 N N . HIS A 1 216 ? 3.094 -3.918 13.826 1.00 87.00 216 HIS A N 1
ATOM 1705 C CA . HIS A 1 216 ? 2.311 -5.152 13.774 1.00 87.00 216 HIS A CA 1
ATOM 1706 C C . HIS A 1 216 ? 2.672 -6.009 12.571 1.00 87.00 216 HIS A C 1
ATOM 1708 O O . HIS A 1 216 ? 2.403 -7.194 12.601 1.00 87.00 216 HIS A O 1
ATOM 1714 N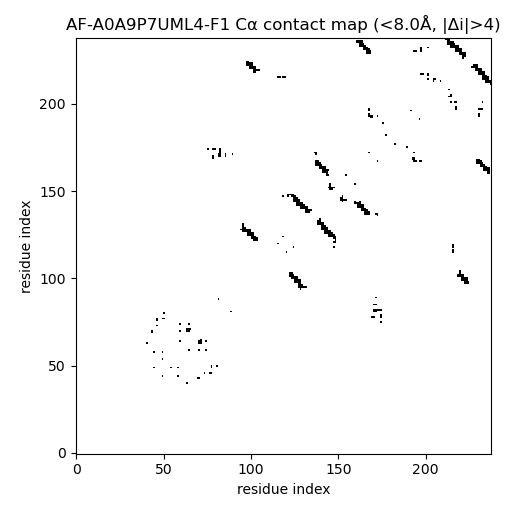 N . GLY A 1 217 ? 3.282 -5.458 11.525 1.00 88.44 217 GLY A N 1
ATOM 1715 C CA . GLY A 1 217 ? 3.794 -6.249 10.411 1.00 88.44 217 GLY A CA 1
ATOM 1716 C C . GLY A 1 217 ? 3.482 -5.662 9.046 1.00 88.44 217 GLY A C 1
ATOM 1717 O O . GLY A 1 217 ? 2.948 -4.557 8.919 1.00 88.44 217 GLY A O 1
ATOM 1718 N N . ALA A 1 218 ? 3.849 -6.434 8.027 1.00 90.31 218 ALA A N 1
ATOM 1719 C CA . ALA A 1 218 ? 3.611 -6.135 6.625 1.00 90.31 218 ALA A CA 1
ATOM 1720 C C . ALA A 1 218 ? 2.395 -6.902 6.108 1.00 90.31 218 ALA A C 1
ATOM 1722 O O . ALA A 1 218 ? 2.262 -8.102 6.338 1.00 90.31 218 ALA A O 1
ATOM 1723 N N . PHE A 1 219 ? 1.535 -6.208 5.372 1.00 90.06 219 PHE A N 1
ATOM 1724 C CA . PHE A 1 219 ? 0.296 -6.757 4.846 1.00 90.06 219 PHE A CA 1
ATOM 1725 C C . PHE A 1 219 ? 0.101 -6.357 3.392 1.00 90.06 219 PHE A C 1
ATOM 1727 O O . PHE A 1 219 ? 0.483 -5.266 2.955 1.00 90.06 219 PHE A O 1
ATOM 1734 N N . LYS A 1 220 ? -0.571 -7.240 2.657 1.00 90.25 220 LYS A N 1
ATOM 1735 C CA . LYS A 1 220 ? -1.127 -6.922 1.351 1.00 90.25 220 LYS A CA 1
ATOM 1736 C C . LYS A 1 220 ? -2.576 -6.483 1.539 1.00 90.25 220 LYS A C 1
ATOM 1738 O O . LYS A 1 220 ? -3.431 -7.262 1.962 1.00 90.25 220 LYS A O 1
ATOM 1743 N N . PHE A 1 221 ? -2.840 -5.221 1.246 1.00 92.50 221 PHE A N 1
ATOM 1744 C CA . PHE A 1 221 ? -4.151 -4.607 1.360 1.00 92.50 221 PHE A CA 1
ATOM 1745 C C . PHE A 1 221 ? -4.861 -4.587 0.013 1.00 92.50 221 PHE A C 1
ATOM 1747 O O . PHE A 1 221 ? -4.246 -4.373 -1.030 1.00 92.50 221 PHE A O 1
ATOM 1754 N N . VAL A 1 222 ? -6.179 -4.736 0.048 1.00 92.44 222 VAL A N 1
ATOM 1755 C CA . VAL A 1 222 ? -7.067 -4.501 -1.088 1.00 92.44 222 VAL A CA 1
ATOM 1756 C C . VAL A 1 222 ? -7.969 -3.323 -0.758 1.00 92.44 222 VAL A C 1
ATOM 1758 O O . VAL A 1 222 ? -8.645 -3.309 0.272 1.00 92.44 222 VAL A O 1
ATOM 1761 N N . LEU A 1 223 ? -8.000 -2.328 -1.637 1.00 93.19 223 LEU A N 1
ATOM 1762 C CA . LEU A 1 223 ? -8.900 -1.193 -1.523 1.00 93.19 223 LEU A CA 1
ATOM 1763 C C . LEU A 1 223 ? -10.327 -1.638 -1.864 1.00 93.19 223 LEU A C 1
ATOM 1765 O O . LEU A 1 223 ? -10.621 -1.988 -3.006 1.00 93.19 223 LEU A O 1
ATOM 1769 N N . SER A 1 224 ? -11.233 -1.584 -0.887 1.00 94.12 224 SER A N 1
ATOM 1770 C CA . SER A 1 224 ? -12.586 -2.157 -1.014 1.00 94.12 224 SER A CA 1
ATOM 1771 C C . SER A 1 224 ? -13.395 -1.563 -2.172 1.00 94.12 224 SER A C 1
ATOM 1773 O O . SER A 1 224 ? -14.224 -2.248 -2.759 1.00 94.12 224 SER A O 1
ATOM 1775 N N . ARG A 1 225 ? -13.156 -0.290 -2.519 1.00 92.94 225 ARG A N 1
ATOM 1776 C CA . ARG A 1 225 ? -13.911 0.428 -3.560 1.00 92.94 225 ARG A CA 1
ATOM 1777 C C . ARG A 1 225 ? -13.618 -0.064 -4.980 1.00 92.94 225 ARG A C 1
ATOM 1779 O O . ARG A 1 225 ? -14.510 -0.033 -5.817 1.00 92.94 225 ARG A O 1
ATOM 1786 N N . ASN A 1 226 ? -12.372 -0.422 -5.287 1.00 88.19 226 ASN A N 1
ATOM 1787 C CA . ASN A 1 226 ? -11.940 -0.697 -6.666 1.00 88.19 226 ASN A CA 1
ATOM 1788 C C . ASN A 1 226 ? -11.079 -1.963 -6.812 1.00 88.19 226 ASN A C 1
ATOM 1790 O O . ASN A 1 226 ? -10.592 -2.234 -7.907 1.00 88.19 226 ASN A O 1
ATOM 1794 N N . GLY A 1 227 ? -10.860 -2.715 -5.730 1.00 89.06 227 GLY A N 1
ATOM 1795 C CA . GLY A 1 227 ? -10.041 -3.926 -5.733 1.00 89.06 227 GLY A CA 1
ATOM 1796 C C . GLY A 1 227 ? -8.544 -3.673 -5.934 1.00 89.06 227 GLY A C 1
ATOM 1797 O O . GLY A 1 227 ? -7.804 -4.612 -6.222 1.00 89.06 227 GLY A O 1
ATOM 1798 N N . HIS A 1 228 ? -8.084 -2.422 -5.831 1.00 86.50 228 HIS A N 1
ATOM 1799 C CA . HIS A 1 228 ? -6.681 -2.081 -6.044 1.00 86.50 228 HIS A CA 1
ATOM 1800 C C . HIS A 1 228 ? -5.810 -2.616 -4.901 1.00 86.50 228 HIS A C 1
ATOM 1802 O O . HIS A 1 228 ? -6.124 -2.413 -3.730 1.00 86.50 228 HIS A O 1
ATOM 1808 N N . TRP A 1 229 ? -4.702 -3.268 -5.245 1.00 88.50 229 TRP A N 1
ATOM 1809 C CA . TRP A 1 229 ? -3.802 -3.913 -4.291 1.00 88.50 229 TRP A CA 1
ATOM 1810 C C . TRP A 1 229 ? -2.655 -2.993 -3.874 1.00 88.50 229 TRP A C 1
ATOM 1812 O O . TRP A 1 229 ? -1.986 -2.391 -4.710 1.00 88.50 229 TRP A O 1
ATOM 1822 N N . LEU A 1 230 ? -2.400 -2.914 -2.577 1.00 90.44 230 LEU A N 1
ATOM 1823 C CA . LEU A 1 230 ? -1.361 -2.085 -1.976 1.00 90.44 230 LEU A CA 1
ATOM 1824 C C . LEU A 1 230 ? -0.541 -2.947 -1.033 1.00 90.44 230 LEU A C 1
ATOM 1826 O O . LEU A 1 230 ? -1.089 -3.805 -0.345 1.00 90.44 230 LEU A O 1
ATOM 1830 N N . ASN A 1 231 ? 0.757 -2.695 -0.955 1.00 90.88 231 ASN A N 1
ATOM 1831 C CA . ASN A 1 231 ? 1.553 -3.267 0.117 1.00 90.88 231 ASN A CA 1
ATOM 1832 C C . ASN A 1 231 ? 1.612 -2.234 1.249 1.00 90.88 231 ASN A C 1
ATOM 1834 O O . ASN A 1 231 ? 1.671 -1.036 0.976 1.00 90.88 231 ASN A O 1
ATOM 1838 N N . GLY A 1 232 ? 1.589 -2.650 2.511 1.00 92.44 232 GLY A N 1
ATOM 1839 C CA . GLY A 1 232 ? 1.710 -1.692 3.603 1.00 92.44 232 GLY A CA 1
ATOM 1840 C C . GLY A 1 232 ? 2.203 -2.265 4.917 1.00 92.44 232 GLY A C 1
ATOM 1841 O O . GLY A 1 232 ? 2.154 -3.470 5.140 1.00 92.44 232 GLY A O 1
ATOM 1842 N N . LEU A 1 233 ? 2.664 -1.372 5.787 1.00 93.00 233 LEU A N 1
ATOM 1843 C CA . LEU A 1 233 ? 3.042 -1.658 7.167 1.00 93.00 233 LEU A CA 1
ATOM 1844 C C . LEU A 1 233 ? 1.978 -1.106 8.106 1.00 93.00 233 LEU A C 1
ATOM 1846 O O . LEU A 1 233 ? 1.586 0.052 7.964 1.00 93.00 233 LEU A O 1
ATOM 1850 N N . LEU A 1 234 ? 1.536 -1.917 9.065 1.00 93.12 234 LEU A N 1
ATOM 1851 C CA . LEU A 1 234 ? 0.647 -1.477 10.139 1.00 93.12 234 LEU A CA 1
ATOM 1852 C C . LEU A 1 234 ? 1.459 -1.274 11.418 1.00 93.12 234 LEU A C 1
ATOM 1854 O O . LEU A 1 234 ? 2.184 -2.171 11.848 1.00 93.12 234 LEU A O 1
ATOM 1858 N N . VAL A 1 235 ? 1.331 -0.101 12.025 1.00 92.69 235 VAL A N 1
ATOM 1859 C CA . VAL A 1 235 ? 2.158 0.355 13.145 1.00 92.69 235 VAL A CA 1
ATOM 1860 C C . VAL A 1 235 ? 1.261 1.007 14.207 1.00 92.69 235 VAL A C 1
ATOM 1862 O O . VAL A 1 235 ? 0.297 1.680 13.858 1.00 92.69 235 VAL A O 1
ATOM 1865 N N . GLU A 1 236 ? 1.543 0.824 15.496 1.00 90.38 236 GLU A N 1
ATOM 1866 C CA . GLU A 1 236 ? 0.881 1.563 16.586 1.00 90.38 236 GLU A CA 1
ATOM 1867 C C . GLU A 1 236 ? 1.331 3.028 16.572 1.00 90.38 236 GLU A C 1
ATOM 1869 O O . GLU A 1 236 ? 2.527 3.320 16.499 1.00 90.38 236 GLU A O 1
ATOM 1874 N N . GLU A 1 237 ? 0.391 3.970 16.652 1.00 89.75 237 GLU A N 1
ATOM 1875 C CA . GLU A 1 237 ? 0.738 5.366 16.932 1.00 89.75 237 GLU A CA 1
ATOM 1876 C C . GLU A 1 237 ? 1.318 5.443 18.358 1.00 89.75 237 GLU A C 1
ATOM 1878 O O . GLU A 1 237 ? 0.718 4.905 19.290 1.00 89.75 237 GLU A O 1
ATOM 1883 N N . ALA A 1 238 ? 2.518 6.025 18.498 1.00 85.12 238 ALA A N 1
ATOM 1884 C CA . ALA A 1 238 ? 3.204 6.182 19.788 1.00 85.12 238 ALA A CA 1
ATOM 1885 C C . ALA A 1 238 ? 2.611 7.315 20.635 1.00 85.12 238 ALA A C 1
ATOM 1887 O O . ALA A 1 238 ? 2.048 8.266 20.043 1.00 85.12 238 ALA A O 1
#

Radius of gyration: 25.92 Å; Cα contacts (8 Å, |Δi|>4): 285; chains: 1; bounding box: 42×61×94 Å

Secondary structure (DSSP, 8-state):
-----PPPP------PPPP------PPP-------------PPPPPHHHHHHH--HHHH--HHHHHH-HHHHHHHHHHHHHHHHTHHHHHHHH--TT-EEEE---S-------TT--TTTTSS-EEEEEEEEE--SSSEEEEEEEEEETTEEPP--TTTS--EEEEEE-TTTSPPPPTTS---S--TTS----HHHHHHHHHHHHHHT-SSS--EEEEEEEEETTT--EEEEEEEE--

Nearest PDB structures (foldseek):
  9baq-assembly1_A  TM=3.391E-01  e=1.290E+00  Neurospora crassa
  7aor-assembly1_aa  TM=3.697E-01  e=1.725E+00  Trypanosoma cruzi strain CL Brener
  7ufr-assembly1_D  TM=1.414E-01  e=3.268E+00  Bifidobacterium longum